Protein AF-A0A154MNU0-F1 (afdb_monomer)

Structure (mmCIF, N/CA/C/O backbone):
data_AF-A0A154MNU0-F1
#
_entry.id   AF-A0A154MNU0-F1
#
loop_
_atom_site.group_PDB
_atom_site.id
_atom_site.type_symbol
_atom_site.label_atom_id
_atom_site.label_alt_id
_atom_site.label_comp_id
_atom_site.label_asym_id
_atom_site.label_entity_id
_atom_site.label_seq_id
_atom_site.pdbx_PDB_ins_code
_atom_site.Cartn_x
_atom_site.Cartn_y
_atom_site.Cartn_z
_atom_site.occupancy
_atom_site.B_iso_or_equiv
_atom_site.auth_seq_id
_atom_site.auth_comp_id
_atom_site.auth_asym_id
_atom_site.auth_atom_id
_atom_site.pdbx_PDB_model_num
ATOM 1 N N . MET A 1 1 ? -49.265 25.846 59.916 1.00 38.81 1 MET A N 1
ATOM 2 C CA . MET A 1 1 ? -48.622 24.556 59.576 1.00 38.81 1 MET A CA 1
ATOM 3 C C . MET A 1 1 ? -48.710 24.356 58.068 1.00 38.81 1 MET A C 1
ATOM 5 O O . MET A 1 1 ? -49.810 24.190 57.569 1.00 38.81 1 MET A O 1
ATOM 9 N N . ILE A 1 2 ? -47.598 24.442 57.330 1.00 44.44 2 ILE A N 1
ATOM 10 C CA . ILE A 1 2 ? -47.585 24.220 55.872 1.00 44.44 2 ILE A CA 1
ATOM 11 C C . ILE A 1 2 ? -46.890 22.882 55.615 1.00 44.44 2 ILE A C 1
ATOM 13 O O . ILE A 1 2 ? -45.671 22.768 55.748 1.00 44.44 2 ILE A O 1
ATOM 17 N N . ALA A 1 3 ? -47.674 21.856 55.285 1.00 49.75 3 ALA A N 1
ATOM 18 C CA . ALA A 1 3 ? -47.169 20.550 54.887 1.00 49.75 3 ALA A CA 1
ATOM 19 C C . ALA A 1 3 ? -46.528 20.654 53.491 1.00 49.75 3 ALA A C 1
ATOM 21 O O . ALA A 1 3 ? -47.215 20.837 52.487 1.00 49.75 3 ALA A O 1
ATOM 22 N N . ARG A 1 4 ? -45.194 20.553 53.408 1.00 53.09 4 ARG A N 1
ATOM 23 C CA . ARG A 1 4 ? -44.484 20.413 52.127 1.00 53.09 4 ARG A CA 1
ATOM 24 C C . ARG A 1 4 ? -44.802 19.037 51.544 1.00 53.09 4 ARG A C 1
ATOM 26 O O . ARG A 1 4 ? -44.322 18.028 52.055 1.00 53.09 4 ARG A O 1
ATOM 33 N N . ALA A 1 5 ? -45.577 19.005 50.462 1.00 59.28 5 ALA A N 1
ATOM 34 C CA . ALA A 1 5 ? -45.780 17.805 49.658 1.00 59.28 5 ALA A CA 1
ATOM 35 C C . ALA A 1 5 ? -44.414 17.162 49.323 1.00 59.28 5 ALA A C 1
ATOM 37 O O . ALA A 1 5 ? -43.519 17.862 48.833 1.00 59.28 5 ALA A O 1
ATOM 38 N N . PRO A 1 6 ? -44.199 15.859 49.587 1.00 55.41 6 PRO A N 1
ATOM 39 C CA . PRO A 1 6 ? -42.945 15.206 49.245 1.00 55.41 6 PRO A CA 1
ATOM 40 C C . PRO A 1 6 ? -42.776 15.249 47.724 1.00 55.41 6 PRO A C 1
ATOM 42 O O . PRO A 1 6 ? -43.545 14.652 46.975 1.0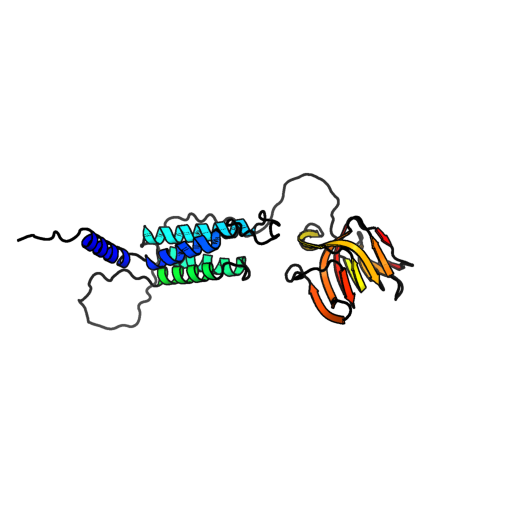0 55.41 6 PRO A O 1
ATOM 45 N N . GLY A 1 7 ? -41.782 16.014 47.264 1.00 59.72 7 GLY A N 1
ATOM 46 C CA . GLY A 1 7 ? -41.591 16.313 45.849 1.00 59.72 7 GLY A CA 1
ATOM 47 C C . GLY A 1 7 ? -41.561 15.046 44.995 1.00 59.72 7 GLY A C 1
ATOM 48 O O . GLY A 1 7 ? -40.696 14.187 45.181 1.00 59.72 7 GLY A O 1
ATOM 49 N N . ARG A 1 8 ? -42.481 14.963 44.025 1.00 65.00 8 ARG A N 1
ATOM 50 C CA . ARG A 1 8 ? -42.631 13.883 43.024 1.00 65.00 8 ARG A CA 1
ATOM 51 C C . ARG A 1 8 ? -41.299 13.478 42.372 1.00 65.00 8 ARG A C 1
ATOM 53 O O . ARG A 1 8 ? -41.089 12.316 42.041 1.00 65.00 8 ARG A O 1
ATOM 60 N N . ILE A 1 9 ? -40.357 14.417 42.297 1.00 67.38 9 ILE A N 1
ATOM 61 C CA . ILE A 1 9 ? -38.981 14.231 41.825 1.00 67.38 9 ILE A CA 1
ATOM 62 C C . ILE A 1 9 ? -38.227 13.187 42.673 1.00 67.38 9 ILE A C 1
ATOM 64 O O . ILE A 1 9 ? -37.629 12.265 42.127 1.00 67.38 9 ILE A O 1
ATOM 68 N N . ARG A 1 10 ? -38.299 13.250 44.011 1.00 67.12 10 ARG A N 1
ATOM 69 C CA . ARG A 1 10 ? -37.604 12.298 44.906 1.00 67.12 10 ARG A CA 1
ATOM 70 C C . ARG A 1 10 ? -38.213 10.891 44.873 1.00 67.12 10 ARG A C 1
ATOM 72 O O . ARG A 1 10 ? -37.524 9.927 45.210 1.00 67.12 10 ARG A O 1
ATOM 79 N N . ALA A 1 11 ? -39.489 10.767 44.508 1.00 69.75 11 ALA A N 1
ATOM 80 C CA . ALA A 1 11 ? -40.152 9.480 44.292 1.00 69.75 11 ALA A CA 1
ATOM 81 C C . ALA A 1 11 ? -39.749 8.874 42.936 1.00 69.75 11 ALA A C 1
ATOM 83 O O . ALA A 1 11 ? -39.325 7.719 42.887 1.00 69.75 11 ALA A O 1
ATOM 84 N N . GLY A 1 12 ? -39.745 9.681 41.868 1.00 70.00 12 GLY A N 1
ATOM 85 C CA . GLY A 1 12 ? -39.263 9.274 40.543 1.00 70.00 12 GLY A CA 1
ATOM 86 C C . GLY A 1 12 ? -37.793 8.838 40.541 1.00 70.00 12 GLY A C 1
ATOM 87 O O . GLY A 1 12 ? -37.458 7.803 39.973 1.00 70.00 12 GLY A O 1
ATOM 88 N N . TRP A 1 13 ? -36.917 9.546 41.263 1.00 70.00 13 TRP A N 1
ATOM 89 C CA . TRP A 1 13 ? -35.499 9.176 41.403 1.00 70.00 13 TRP A CA 1
ATOM 90 C C . TRP A 1 13 ? -35.278 7.833 42.113 1.00 70.00 13 TRP A C 1
ATOM 92 O O . TRP A 1 13 ? -34.345 7.099 41.779 1.00 70.00 13 TRP A O 1
ATOM 102 N N . ARG A 1 14 ? -36.131 7.486 43.086 1.00 70.06 14 ARG A N 1
ATOM 103 C CA . ARG A 1 14 ? -36.074 6.188 43.776 1.00 70.06 14 ARG A CA 1
ATOM 104 C C . ARG A 1 14 ? -36.586 5.056 42.888 1.00 70.06 14 ARG A C 1
ATOM 106 O O . ARG A 1 14 ? -35.917 4.028 42.806 1.00 70.06 14 ARG A O 1
ATOM 113 N N . ALA A 1 15 ? -37.682 5.277 42.161 1.00 69.81 15 ALA A N 1
ATOM 114 C CA . ALA A 1 15 ? -38.186 4.337 41.159 1.00 69.81 15 ALA A CA 1
ATOM 115 C C . ALA A 1 15 ? -37.156 4.090 40.040 1.00 69.81 15 ALA A C 1
ATOM 117 O O . ALA A 1 15 ? -36.900 2.945 39.676 1.00 69.81 15 ALA A O 1
ATOM 118 N N . PHE A 1 16 ? -36.477 5.142 39.571 1.00 70.50 16 PHE A N 1
ATOM 119 C CA . PHE A 1 16 ? -35.410 5.046 38.572 1.00 70.50 16 PHE A CA 1
ATOM 120 C C . PHE A 1 16 ? -34.173 4.292 39.087 1.00 70.50 16 PHE A C 1
ATOM 122 O O . PHE A 1 16 ? -33.612 3.459 38.373 1.00 70.50 16 PHE A O 1
ATOM 129 N N . ARG A 1 17 ? -33.752 4.526 40.340 1.00 70.00 17 ARG A N 1
ATOM 130 C CA . ARG A 1 17 ? -32.661 3.753 40.968 1.00 70.00 17 ARG A CA 1
ATOM 131 C C . ARG A 1 17 ? -33.020 2.280 41.155 1.00 70.00 17 ARG A C 1
ATOM 133 O O . ARG A 1 17 ? -32.149 1.440 40.948 1.00 70.00 17 ARG A O 1
ATOM 140 N N . GLY A 1 18 ? -34.264 1.972 41.524 1.00 67.56 18 GLY A N 1
ATOM 141 C CA . GLY A 1 18 ? -34.766 0.597 41.572 1.00 67.56 18 GLY A CA 1
ATOM 142 C C . GLY A 1 18 ? -34.724 -0.049 40.188 1.00 67.56 18 GLY A C 1
ATOM 143 O O . GLY A 1 18 ? -34.079 -1.075 39.997 1.00 67.56 18 GLY A O 1
ATOM 144 N N . TRP A 1 19 ? -35.292 0.622 39.187 1.00 69.31 19 TRP A N 1
ATOM 145 C CA . TRP A 1 19 ? -35.313 0.174 37.793 1.00 69.31 19 TRP A CA 1
ATOM 146 C C . TRP A 1 19 ? -33.912 -0.101 37.217 1.00 69.31 19 TRP A C 1
ATOM 148 O O . TRP A 1 19 ? -33.689 -1.149 36.613 1.00 69.31 19 TRP A O 1
ATOM 158 N N . ARG A 1 20 ? -32.937 0.781 37.482 1.00 71.19 20 ARG A N 1
ATOM 159 C CA . ARG A 1 20 ? -31.530 0.604 37.076 1.00 71.19 20 ARG A CA 1
ATOM 160 C C . ARG A 1 20 ? -30.838 -0.603 37.713 1.00 71.19 20 ARG A C 1
ATOM 162 O O . ARG A 1 20 ? -29.869 -1.090 37.143 1.00 71.19 20 ARG A O 1
ATOM 169 N N . ARG A 1 21 ? -31.271 -1.045 38.898 1.00 62.66 21 ARG A N 1
ATOM 170 C CA . ARG A 1 21 ? -30.682 -2.197 39.606 1.00 62.66 21 ARG A CA 1
ATOM 171 C C . ARG A 1 21 ? -31.230 -3.535 39.112 1.00 62.66 21 ARG A C 1
ATOM 173 O O . ARG A 1 21 ? -30.532 -4.532 39.220 1.00 62.66 21 ARG A O 1
ATOM 180 N N . HIS A 1 22 ? -32.429 -3.551 38.532 1.00 63.03 22 HIS A N 1
ATOM 181 C CA . HIS A 1 22 ? -33.059 -4.759 37.989 1.00 63.03 22 HIS A CA 1
ATOM 182 C C . HIS A 1 22 ? -32.714 -5.040 36.516 1.00 63.03 22 HIS A C 1
ATOM 184 O O . HIS A 1 22 ? -33.201 -6.024 35.962 1.00 63.03 22 HIS A O 1
ATOM 190 N N . ARG A 1 23 ? -31.897 -4.199 35.862 1.00 70.38 23 ARG A N 1
ATOM 191 C CA . ARG A 1 23 ? -31.507 -4.360 34.450 1.00 70.38 23 ARG A CA 1
ATOM 192 C C . ARG A 1 23 ? -29.999 -4.160 34.272 1.00 70.38 23 ARG A C 1
ATOM 194 O O . ARG A 1 23 ? -29.424 -3.367 35.021 1.00 70.38 23 ARG A O 1
ATOM 201 N N . PRO A 1 24 ? -29.364 -4.779 33.256 1.00 73.56 24 PRO A N 1
ATOM 202 C CA . PRO A 1 24 ? -27.973 -4.518 32.870 1.00 73.56 24 PRO A CA 1
ATOM 203 C C . PRO A 1 24 ? -27.834 -3.132 32.207 1.00 73.56 24 PRO A C 1
ATOM 205 O O . PRO A 1 24 ? -27.363 -2.980 31.083 1.00 73.56 24 PRO A O 1
ATOM 208 N N . PHE A 1 25 ? -28.272 -2.085 32.911 1.00 77.88 25 PHE A N 1
ATOM 209 C CA . PHE A 1 25 ? -28.285 -0.707 32.432 1.00 77.88 25 PHE A CA 1
ATOM 210 C C . PHE A 1 25 ? -26.868 -0.201 32.162 1.00 77.88 25 PHE A C 1
ATOM 212 O O . PHE A 1 25 ? -26.648 0.477 31.163 1.00 77.88 25 PHE A O 1
ATOM 219 N N . GLY A 1 26 ? -25.914 -0.578 33.024 1.00 76.44 26 GLY A N 1
ATOM 220 C CA . GLY A 1 26 ? -24.499 -0.254 32.849 1.00 76.44 26 GLY A CA 1
ATOM 221 C C . GLY A 1 26 ? -23.955 -0.777 31.522 1.00 76.44 26 GLY A C 1
ATOM 222 O O . GLY A 1 26 ? -23.321 -0.025 30.797 1.00 76.44 26 GLY A O 1
ATOM 223 N N . ALA A 1 27 ? -24.292 -2.012 31.148 1.00 80.81 27 ALA A N 1
ATOM 224 C CA . ALA A 1 27 ? -23.854 -2.598 29.886 1.00 80.81 27 ALA A CA 1
ATOM 225 C C . ALA A 1 27 ? -24.368 -1.817 28.663 1.00 80.81 27 ALA A C 1
ATOM 227 O O . ALA A 1 27 ? -23.579 -1.422 27.808 1.00 80.81 27 ALA A O 1
ATOM 228 N N . GLY A 1 28 ? -25.671 -1.509 28.616 1.00 80.94 28 GLY A N 1
ATOM 229 C CA . GLY A 1 28 ? -26.249 -0.701 27.532 1.00 80.94 28 GLY A CA 1
ATOM 230 C C . GLY A 1 28 ? -25.690 0.728 27.475 1.00 80.94 28 GLY A C 1
ATOM 231 O O . GLY A 1 28 ? -25.475 1.264 26.391 1.00 80.94 28 GLY A O 1
ATOM 232 N N . MET A 1 29 ? -25.374 1.322 28.632 1.00 87.00 29 MET A N 1
ATOM 233 C CA . MET A 1 29 ? -24.780 2.661 28.725 1.00 87.00 29 MET A CA 1
ATOM 234 C C . MET A 1 29 ? -23.363 2.733 28.141 1.00 87.00 29 MET A C 1
ATOM 236 O O . MET A 1 29 ? -22.998 3.784 27.633 1.00 87.00 29 MET A O 1
ATOM 240 N N . PHE A 1 30 ? -22.576 1.653 28.199 1.00 85.44 30 PHE A N 1
ATOM 241 C CA . PHE A 1 30 ? -21.252 1.585 27.561 1.00 85.44 30 PHE A CA 1
ATOM 242 C C . PHE A 1 30 ? -21.336 1.175 26.081 1.00 85.44 30 PHE A C 1
ATOM 244 O O . PHE A 1 30 ? -20.570 1.681 25.262 1.00 85.44 30 PHE A O 1
ATOM 251 N N . LEU A 1 31 ? -22.304 0.328 25.709 1.00 85.00 31 LEU A N 1
ATOM 252 C CA . LEU A 1 31 ? -22.488 -0.124 24.323 1.00 85.00 31 LEU A CA 1
ATOM 253 C C . LEU A 1 31 ? -23.065 0.946 23.391 1.00 85.00 31 LEU A C 1
ATOM 255 O O . LEU A 1 31 ? -22.704 0.983 22.217 1.00 85.00 31 LEU A O 1
ATOM 259 N N . LEU A 1 32 ? -23.927 1.837 23.888 1.00 86.25 32 LEU A N 1
ATOM 260 C CA . LEU A 1 32 ? -24.426 2.964 23.096 1.00 86.25 32 LEU A CA 1
ATOM 261 C C . LEU A 1 32 ? -23.306 3.883 22.572 1.00 86.25 32 LEU A C 1
ATOM 263 O O . LEU A 1 32 ? -23.214 4.068 21.359 1.00 86.25 32 LEU A O 1
ATOM 267 N N . PRO A 1 33 ? -22.439 4.460 23.425 1.00 85.25 33 PRO A N 1
ATOM 268 C CA . PRO A 1 33 ? -21.334 5.278 22.954 1.00 85.25 33 PRO A CA 1
ATOM 269 C C . PRO A 1 33 ? -20.324 4.453 22.151 1.00 85.25 33 PRO A C 1
ATOM 271 O O . PRO A 1 33 ? -19.765 4.993 21.206 1.00 85.25 33 PRO A O 1
ATOM 274 N N . ALA A 1 34 ? -20.145 3.153 22.434 1.00 84.25 34 ALA A N 1
ATOM 275 C CA . ALA A 1 34 ? -19.340 2.270 21.581 1.00 84.25 34 ALA A CA 1
ATOM 276 C C . ALA A 1 34 ? -19.862 2.243 20.135 1.00 84.25 34 ALA A C 1
ATOM 278 O O . ALA A 1 34 ? -19.106 2.480 19.197 1.00 84.25 34 ALA A O 1
ATOM 279 N N . SER A 1 35 ? -21.167 2.004 19.967 1.00 82.12 35 SER A N 1
ATOM 280 C CA . SER A 1 35 ? -21.851 1.966 18.670 1.00 82.12 35 SER A CA 1
ATOM 281 C C . SER A 1 35 ? -21.701 3.278 17.900 1.00 82.12 35 SER A C 1
ATOM 283 O O . SER A 1 35 ? -21.347 3.273 16.722 1.00 82.12 35 SER A O 1
ATOM 285 N N . VAL A 1 36 ? -21.915 4.401 18.586 1.00 84.31 36 VAL A N 1
ATOM 286 C CA . VAL A 1 36 ? -21.795 5.747 18.015 1.00 84.31 36 VAL A CA 1
ATOM 287 C C . VAL A 1 36 ? -20.351 6.013 17.594 1.00 84.31 36 VAL A C 1
ATOM 289 O O . VAL A 1 36 ? -20.110 6.388 16.455 1.00 84.31 36 VAL A O 1
ATOM 292 N N . VAL A 1 37 ? -19.377 5.767 18.471 1.00 81.75 37 VAL A N 1
ATOM 293 C CA . VAL A 1 37 ? -17.953 6.019 18.197 1.00 81.75 37 VAL A CA 1
ATOM 294 C C . VAL A 1 37 ? -17.416 5.137 17.068 1.00 81.75 37 VAL A C 1
ATOM 296 O O . VAL A 1 37 ? -16.581 5.605 16.304 1.00 81.75 37 VAL A O 1
ATOM 299 N N . ILE A 1 38 ? -17.887 3.894 16.937 1.00 76.00 38 ILE A N 1
ATOM 300 C CA . ILE A 1 38 ? -17.466 2.987 15.856 1.00 76.00 38 ILE A CA 1
ATOM 301 C C . ILE A 1 38 ? -18.180 3.320 14.536 1.00 76.00 38 ILE A C 1
ATOM 303 O O . ILE A 1 38 ? -17.562 3.288 13.475 1.00 76.00 38 ILE A O 1
ATOM 307 N N . GLY A 1 39 ? -19.476 3.636 14.581 1.00 70.81 39 GLY A N 1
ATOM 308 C CA . GLY A 1 39 ? -20.306 3.784 13.383 1.00 70.81 39 GLY A CA 1
ATOM 309 C C . GLY A 1 39 ? -20.303 5.178 12.752 1.00 70.81 39 GLY A C 1
ATOM 310 O O . GLY A 1 39 ? -20.485 5.287 11.540 1.00 70.81 39 GLY A O 1
ATOM 311 N N . LEU A 1 40 ? -20.117 6.249 13.534 1.00 68.88 40 LEU A N 1
ATOM 312 C CA . LEU A 1 40 ? -20.220 7.622 13.018 1.00 68.88 40 LEU A CA 1
ATOM 313 C C . LEU A 1 40 ? -19.022 8.116 12.215 1.00 68.88 40 LEU A C 1
ATOM 315 O O . LEU A 1 40 ? -19.264 8.795 11.228 1.00 68.88 40 LEU A O 1
ATOM 319 N N . PRO A 1 41 ? -17.759 7.879 12.593 1.00 64.31 41 PRO A N 1
ATOM 320 C CA . PRO A 1 41 ? -16.641 8.579 11.958 1.00 64.31 41 PRO A CA 1
ATOM 321 C C . PRO A 1 41 ? -16.431 8.334 10.452 1.00 64.31 41 PRO A C 1
ATOM 323 O O . PRO A 1 41 ? -15.947 9.251 9.794 1.00 64.31 41 PRO A O 1
ATOM 326 N N . PRO A 1 42 ? -16.860 7.203 9.852 1.00 62.25 42 PRO A N 1
ATOM 327 C CA . PRO A 1 42 ? -16.929 7.083 8.394 1.00 62.25 42 PRO A CA 1
ATOM 328 C C . PRO A 1 42 ? -17.896 8.087 7.730 1.00 62.25 42 PRO A C 1
ATOM 330 O O . PRO A 1 42 ? -17.806 8.317 6.531 1.00 62.25 42 PRO A O 1
ATOM 333 N N . TYR A 1 43 ? -18.817 8.687 8.489 1.00 57.03 43 TYR A N 1
ATOM 334 C CA . TYR A 1 43 ? -19.851 9.624 8.024 1.00 57.03 43 TYR A CA 1
ATOM 335 C C . TYR A 1 43 ? -19.734 11.019 8.658 1.00 57.03 43 TYR A C 1
ATOM 337 O O . TYR A 1 43 ? -20.200 12.004 8.085 1.00 57.03 43 TYR A O 1
ATOM 345 N N . ALA A 1 44 ? -19.096 11.131 9.825 1.00 55.56 44 ALA A N 1
ATOM 346 C CA . ALA A 1 44 ? -18.740 12.387 10.461 1.00 55.56 44 ALA A CA 1
ATOM 347 C C . ALA A 1 44 ? -17.474 12.913 9.789 1.00 55.56 44 ALA A C 1
ATOM 349 O O . ALA A 1 44 ? -16.352 12.640 10.207 1.00 55.56 44 ALA A O 1
ATOM 350 N N . SER A 1 45 ? -17.671 13.652 8.705 1.00 44.56 45 SER A N 1
ATOM 351 C CA . SER A 1 45 ? -16.619 14.334 7.966 1.00 44.56 45 SER A CA 1
ATOM 352 C C . SER A 1 45 ? -15.848 15.312 8.864 1.00 44.56 45 SER A C 1
ATOM 354 O O . SER A 1 45 ? -16.183 16.495 8.943 1.00 44.56 45 SER A O 1
ATOM 356 N N . PHE A 1 46 ? -14.785 14.834 9.515 1.00 41.16 46 PHE A N 1
ATOM 357 C CA . PHE A 1 46 ? -13.712 15.687 10.008 1.00 41.16 46 PHE A CA 1
ATOM 358 C C . PHE A 1 46 ? -12.930 16.182 8.793 1.00 41.16 46 PHE A C 1
ATOM 360 O O . PHE A 1 46 ? -12.083 15.489 8.234 1.00 41.16 46 PHE A O 1
ATOM 367 N N . ARG A 1 47 ? -13.256 17.400 8.356 1.00 40.12 47 ARG A N 1
ATOM 368 C CA . ARG A 1 47 ? -12.460 18.148 7.382 1.00 40.12 47 ARG A CA 1
ATOM 369 C C . ARG A 1 47 ? -11.119 18.520 8.024 1.00 40.12 47 ARG A C 1
ATOM 371 O O . ARG A 1 47 ? -11.003 19.587 8.617 1.00 40.12 47 ARG A O 1
ATOM 378 N N . LEU A 1 48 ? -10.113 17.657 7.898 1.00 40.91 48 LEU A N 1
ATOM 379 C CA . LEU A 1 48 ? -8.709 18.055 8.014 1.00 40.91 48 LEU A CA 1
ATOM 380 C C . LEU A 1 48 ? -8.092 18.104 6.613 1.00 40.91 48 LEU A C 1
ATOM 382 O O . LEU A 1 48 ? -7.606 17.107 6.087 1.00 40.91 48 LEU A O 1
ATOM 386 N N . GLY A 1 49 ? -8.131 19.299 6.028 1.00 52.78 49 GLY A N 1
ATOM 387 C CA . GLY A 1 49 ? -7.148 19.768 5.051 1.00 52.78 49 GLY A CA 1
ATOM 388 C C . GLY A 1 49 ? -7.260 19.244 3.624 1.00 52.78 49 GLY A C 1
ATOM 389 O O . GLY A 1 49 ? -7.392 20.070 2.732 1.00 52.78 49 GLY A O 1
ATOM 390 N N . ASP A 1 50 ? -7.184 17.929 3.393 1.00 41.50 50 ASP A N 1
ATOM 391 C CA . ASP A 1 50 ? -7.106 17.372 2.025 1.00 41.50 50 ASP A CA 1
ATOM 392 C C . ASP A 1 50 ? -7.361 15.847 1.943 1.00 41.50 50 ASP A C 1
ATOM 394 O O . ASP A 1 50 ? -6.788 15.126 1.129 1.00 41.50 50 ASP A O 1
ATOM 398 N N . LEU A 1 51 ? -8.209 15.313 2.831 1.00 41.19 51 LEU A N 1
ATOM 399 C CA . LEU A 1 51 ? -8.477 13.873 2.947 1.00 41.19 51 LEU A CA 1
ATOM 400 C C . LEU A 1 51 ? -9.918 13.525 2.539 1.00 41.19 51 LEU A C 1
ATOM 402 O O . LEU A 1 51 ? -10.707 13.009 3.327 1.00 41.19 51 LEU A O 1
ATOM 406 N N . VAL A 1 52 ? -10.280 13.821 1.290 1.00 47.72 52 VAL A N 1
ATOM 407 C CA . VAL A 1 52 ? -11.497 13.288 0.649 1.00 47.72 52 VAL A CA 1
ATOM 408 C C . VAL A 1 52 ? -11.071 12.376 -0.497 1.00 47.72 52 VAL A C 1
ATOM 410 O O . VAL A 1 52 ? -11.324 12.649 -1.664 1.00 47.72 52 VAL A O 1
ATOM 413 N N . LEU A 1 53 ? -10.387 11.279 -0.175 1.00 40.78 53 LEU A N 1
ATOM 414 C CA . LEU A 1 53 ? -10.090 10.232 -1.149 1.00 40.78 53 LEU A CA 1
ATOM 415 C C . LEU A 1 53 ? -10.653 8.901 -0.652 1.00 40.78 53 LEU A C 1
ATOM 417 O O . LEU A 1 53 ? -10.062 8.181 0.142 1.00 40.78 53 LEU A O 1
ATOM 421 N N . SER A 1 54 ? -11.826 8.599 -1.211 1.00 41.19 54 SER A N 1
ATOM 422 C CA . SER A 1 54 ? -12.435 7.272 -1.315 1.00 41.19 54 SER A CA 1
ATOM 423 C C . SER A 1 54 ? -13.255 6.751 -0.124 1.00 41.19 54 SER A C 1
ATOM 425 O O . SER A 1 54 ? -13.077 5.640 0.372 1.00 41.19 54 SER A O 1
ATOM 427 N N . LEU A 1 55 ? -14.300 7.506 0.228 1.00 41.59 55 LEU A N 1
ATOM 428 C CA . LEU A 1 55 ? -15.454 7.064 1.035 1.00 41.59 55 LEU A CA 1
ATOM 429 C C . LEU A 1 55 ? -16.450 6.172 0.251 1.00 41.59 55 LEU A C 1
ATOM 431 O O . LEU A 1 55 ? -17.648 6.165 0.520 1.00 41.59 55 LEU A O 1
ATOM 435 N N . ARG A 1 56 ? -15.973 5.409 -0.742 1.00 43.16 56 ARG A N 1
ATOM 436 C CA . ARG A 1 56 ? -16.742 4.341 -1.420 1.00 43.16 56 ARG A CA 1
ATOM 437 C C . ARG A 1 56 ? -16.105 2.962 -1.220 1.00 43.16 56 ARG A C 1
ATOM 439 O O . ARG A 1 56 ? -16.323 2.051 -2.010 1.00 43.16 56 ARG A O 1
ATOM 446 N N . THR A 1 57 ? -15.274 2.819 -0.193 1.00 50.72 57 THR A N 1
ATOM 447 C CA . THR A 1 57 ? -14.553 1.584 0.115 1.00 50.72 57 THR A CA 1
ATOM 448 C C . THR A 1 57 ? -15.320 0.746 1.138 1.00 50.72 57 THR A C 1
ATOM 450 O O . THR A 1 57 ? -16.012 1.268 2.016 1.00 50.72 57 THR A O 1
ATOM 453 N N . LEU A 1 58 ? -15.188 -0.577 1.020 1.00 52.56 58 LEU A N 1
ATOM 454 C CA . LEU A 1 58 ? -15.847 -1.594 1.849 1.00 52.56 58 LEU A CA 1
ATOM 455 C C . LEU A 1 58 ? -15.704 -1.378 3.375 1.00 52.56 58 LEU A C 1
ATOM 457 O O . LEU A 1 58 ? -16.540 -1.867 4.132 1.00 52.56 58 LEU A O 1
ATOM 461 N N . GLY A 1 59 ? -14.705 -0.612 3.833 1.00 58.16 59 GLY A N 1
ATOM 462 C CA . GLY A 1 59 ? -14.474 -0.307 5.251 1.00 58.16 59 GLY A CA 1
ATOM 463 C C . GLY A 1 59 ? -15.525 0.603 5.905 1.00 58.16 59 GLY A C 1
ATOM 464 O O . GLY A 1 59 ? -15.800 0.470 7.096 1.00 58.16 59 GLY A O 1
ATOM 465 N N . GLY A 1 60 ? -16.165 1.502 5.146 1.00 63.41 60 GLY A N 1
ATOM 466 C CA . GLY A 1 60 ? -17.215 2.377 5.693 1.00 63.41 60 GLY A CA 1
ATOM 467 C C . GLY A 1 60 ? -18.525 1.634 5.976 1.00 63.41 60 GLY A C 1
ATOM 468 O O . GLY A 1 60 ? -19.247 1.958 6.920 1.00 63.41 60 GLY A O 1
ATOM 469 N N . VAL A 1 61 ? -18.821 0.604 5.177 1.00 64.62 61 VA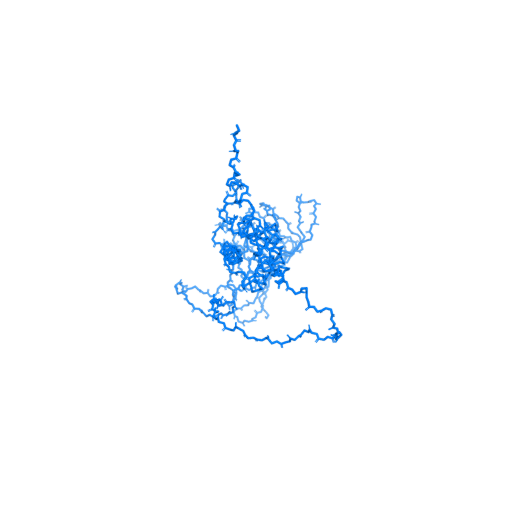L A N 1
ATOM 470 C CA . VAL A 1 61 ? -20.026 -0.225 5.327 1.00 64.62 61 VAL A CA 1
ATOM 471 C C . VAL A 1 61 ? -19.870 -1.204 6.492 1.00 64.62 61 VAL A C 1
ATOM 473 O O . VAL A 1 61 ? -20.808 -1.378 7.270 1.00 64.62 61 VAL A O 1
ATOM 476 N N . SER A 1 62 ? -18.686 -1.799 6.670 1.00 67.94 62 SER A N 1
ATOM 477 C CA . SER A 1 62 ? -18.420 -2.715 7.786 1.00 67.94 62 SER A CA 1
ATOM 478 C C . SER A 1 62 ? -18.465 -2.007 9.143 1.00 67.94 62 SER A C 1
ATOM 480 O O . SER A 1 62 ? -19.079 -2.529 10.072 1.00 67.94 62 SER A O 1
ATOM 482 N N . ALA A 1 63 ? -17.918 -0.792 9.252 1.00 73.00 63 ALA A N 1
ATOM 483 C CA . ALA A 1 63 ? -17.996 0.013 10.474 1.00 73.00 63 ALA A CA 1
ATOM 484 C C . ALA A 1 63 ? -19.445 0.380 10.850 1.00 73.00 63 ALA A C 1
ATOM 486 O O . ALA A 1 63 ? -19.820 0.301 12.022 1.00 73.00 63 ALA A O 1
ATOM 487 N N . LEU A 1 64 ? -20.293 0.695 9.861 1.00 75.25 64 LEU A N 1
ATOM 488 C CA . LEU A 1 64 ? -21.727 0.907 10.088 1.00 75.25 64 LEU A CA 1
ATOM 489 C C . LEU A 1 64 ? -22.435 -0.357 10.558 1.00 75.25 64 LEU A C 1
ATOM 491 O O . LEU A 1 64 ? -23.252 -0.292 11.474 1.00 75.25 64 LEU A O 1
ATOM 495 N N . LEU A 1 65 ? -22.135 -1.494 9.932 1.00 77.81 65 LEU A N 1
ATOM 496 C CA . LEU A 1 65 ? -22.743 -2.770 10.286 1.00 77.81 65 LEU A CA 1
ATOM 497 C C . LEU A 1 65 ? -22.381 -3.148 11.729 1.00 77.81 65 LEU A C 1
ATOM 499 O O . LEU A 1 65 ? -23.268 -3.440 12.528 1.00 77.81 65 LEU A O 1
ATOM 503 N N . ILE A 1 66 ? -21.103 -3.035 12.099 1.00 80.12 66 ILE A N 1
ATOM 504 C CA . ILE A 1 66 ? -20.613 -3.250 13.469 1.00 80.12 66 ILE A CA 1
ATOM 505 C C . ILE A 1 66 ? -21.297 -2.281 14.449 1.00 80.12 66 ILE A C 1
ATOM 507 O O . ILE A 1 66 ? -21.820 -2.710 15.481 1.00 80.12 66 ILE A O 1
ATOM 511 N N . GLY A 1 67 ? -21.348 -0.986 14.118 1.00 81.75 67 GLY A N 1
ATOM 512 C CA . GLY A 1 67 ? -22.013 0.032 14.933 1.00 81.75 67 GLY A CA 1
ATOM 513 C C . GLY A 1 67 ? -23.501 -0.260 15.142 1.00 81.75 67 GLY A C 1
ATOM 514 O O . GLY A 1 67 ? -23.987 -0.207 16.273 1.00 81.75 67 GLY A O 1
ATOM 515 N N . ALA A 1 68 ? -24.223 -0.637 14.087 1.00 82.81 68 ALA A N 1
ATOM 516 C CA . ALA A 1 68 ? -25.641 -0.979 14.149 1.00 82.81 68 ALA A CA 1
ATOM 517 C C . ALA A 1 68 ? -25.898 -2.234 14.998 1.00 82.81 68 ALA A C 1
ATOM 519 O O . ALA A 1 68 ? -26.816 -2.237 15.819 1.00 82.81 68 ALA A O 1
ATOM 520 N N . LEU A 1 69 ? -25.067 -3.275 14.870 1.00 82.38 69 LEU A N 1
ATOM 521 C CA . LEU A 1 69 ? -25.174 -4.478 15.703 1.00 82.38 69 LEU A CA 1
ATOM 522 C C . LEU A 1 69 ? -24.974 -4.152 17.191 1.00 82.38 69 LEU A C 1
ATOM 524 O O . LEU A 1 69 ? -25.769 -4.590 18.026 1.00 82.38 69 LEU A O 1
ATOM 528 N N . LEU A 1 70 ? -23.973 -3.333 17.530 1.00 84.44 70 LEU A N 1
ATOM 529 C CA . LEU A 1 70 ? -23.756 -2.889 18.913 1.00 84.44 70 LEU A CA 1
ATOM 530 C C . LEU A 1 70 ? -24.918 -2.035 19.437 1.00 84.44 70 LEU A C 1
ATOM 532 O O . LEU A 1 70 ? -25.294 -2.176 20.604 1.00 84.44 70 LEU A O 1
ATOM 536 N N . LEU A 1 71 ? -25.530 -1.206 18.582 1.00 86.00 71 LEU A N 1
ATOM 537 C CA . LEU A 1 71 ? -26.719 -0.423 18.933 1.00 86.00 71 LEU A CA 1
ATOM 538 C C . LEU A 1 71 ? -27.888 -1.340 19.305 1.00 86.00 71 LEU A C 1
ATOM 540 O O . LEU A 1 71 ? -28.531 -1.149 20.338 1.00 86.00 71 LEU A O 1
ATOM 544 N N . ILE A 1 72 ? -28.133 -2.366 18.487 1.00 83.50 72 ILE A N 1
ATOM 545 C CA . ILE A 1 72 ? -29.189 -3.358 18.716 1.00 83.50 72 ILE A CA 1
ATOM 546 C C . ILE A 1 72 ? -28.924 -4.117 20.022 1.00 83.50 72 ILE A C 1
ATOM 548 O O . ILE A 1 72 ? -29.843 -4.283 20.828 1.00 83.50 72 ILE A O 1
ATOM 552 N N . CYS A 1 73 ? -27.677 -4.521 20.285 1.00 79.94 73 CYS A N 1
ATOM 553 C CA . CYS A 1 73 ? -27.294 -5.149 21.552 1.00 79.94 73 CYS A CA 1
ATOM 554 C C . CYS A 1 73 ? -27.552 -4.226 22.757 1.00 79.94 73 CYS A C 1
ATOM 556 O O . CYS A 1 73 ? -28.128 -4.674 23.752 1.00 79.94 73 CYS A O 1
ATOM 558 N N . ALA A 1 74 ? -27.190 -2.942 22.666 1.00 84.81 74 ALA A N 1
ATOM 559 C CA . ALA A 1 74 ? -27.407 -1.959 23.730 1.00 84.81 74 ALA A CA 1
ATOM 560 C C . ALA A 1 74 ? -28.899 -1.781 24.054 1.00 84.81 74 ALA A C 1
ATOM 562 O O . ALA A 1 74 ? -29.306 -1.848 25.217 1.00 84.81 74 ALA A O 1
ATOM 563 N N . VAL A 1 75 ? -29.718 -1.613 23.014 1.00 82.81 75 VAL A N 1
ATOM 564 C CA . VAL A 1 75 ? -31.172 -1.455 23.129 1.00 82.81 75 VAL A CA 1
ATOM 565 C C . VAL A 1 75 ? -31.810 -2.732 23.687 1.00 82.81 75 VAL A C 1
ATOM 567 O O . VAL A 1 75 ? -32.627 -2.666 24.608 1.00 82.81 75 VAL A O 1
ATOM 570 N N . SER A 1 76 ? -31.394 -3.907 23.209 1.00 78.56 76 SER A N 1
ATOM 571 C CA . SER A 1 76 ? -31.912 -5.201 23.672 1.00 78.56 76 SER A CA 1
ATOM 572 C C . SER A 1 76 ? -31.717 -5.404 25.181 1.00 78.56 76 SER A C 1
ATOM 574 O O . SER A 1 76 ? -32.653 -5.803 25.880 1.00 78.56 76 SER A O 1
ATOM 576 N N . LEU A 1 77 ? -30.554 -5.024 25.722 1.00 77.94 77 LEU A N 1
ATOM 577 C CA . LEU A 1 77 ? -30.250 -5.119 27.157 1.00 77.94 77 LEU A CA 1
ATOM 578 C C . LEU A 1 77 ? -31.162 -4.249 28.039 1.00 77.94 77 LEU A C 1
ATOM 580 O O . LEU A 1 77 ? -31.402 -4.586 29.203 1.00 77.94 77 LEU A O 1
ATOM 584 N N . TRP A 1 78 ? -31.703 -3.153 27.505 1.00 77.06 78 TRP A N 1
ATOM 585 C CA . TRP A 1 78 ? -32.621 -2.281 28.240 1.00 77.06 78 TRP A CA 1
ATOM 586 C C . TRP A 1 78 ? -34.064 -2.775 28.252 1.00 77.06 78 TRP A C 1
ATOM 588 O O . TRP A 1 78 ? -34.753 -2.590 29.262 1.00 77.06 78 TRP A O 1
ATOM 598 N N . PHE A 1 79 ? -34.524 -3.397 27.165 1.00 76.25 79 PHE A N 1
ATOM 599 C CA . PHE A 1 79 ? -35.912 -3.848 27.037 1.00 76.25 79 PHE A CA 1
ATOM 600 C C . PHE A 1 79 ? -36.112 -5.308 27.448 1.00 76.25 79 PHE A C 1
ATOM 602 O O . PHE A 1 79 ? -37.167 -5.637 27.991 1.00 76.25 79 PHE A O 1
ATOM 609 N N . ARG A 1 80 ? -35.118 -6.180 27.239 1.00 69.94 80 ARG A N 1
ATOM 610 C CA . ARG A 1 80 ? -35.240 -7.623 27.487 1.00 69.94 80 ARG A CA 1
ATOM 611 C C . ARG A 1 80 ? -34.006 -8.195 28.213 1.00 69.94 80 ARG A C 1
ATOM 613 O O . ARG A 1 80 ? -33.155 -8.824 27.585 1.00 69.94 80 ARG A O 1
ATOM 620 N N . PRO A 1 81 ? -33.925 -8.083 29.556 1.00 66.38 81 PRO A N 1
ATOM 621 C CA . PRO A 1 81 ? -32.783 -8.583 30.340 1.00 66.38 81 PRO A CA 1
ATOM 622 C C . PRO A 1 81 ? -32.620 -10.116 30.306 1.00 66.38 81 PRO A C 1
ATOM 624 O O . PRO A 1 81 ? -31.584 -10.637 30.720 1.00 66.38 81 PRO A O 1
ATOM 627 N N . GLN A 1 82 ? -33.622 -10.841 29.796 1.00 69.38 82 GLN A N 1
ATOM 628 C CA . GLN A 1 82 ? -33.580 -12.289 29.577 1.00 69.38 82 GLN A CA 1
ATOM 629 C C . GLN A 1 82 ? -32.498 -12.705 28.561 1.00 69.38 82 GLN A C 1
ATOM 631 O O . GLN A 1 82 ? -31.915 -13.772 28.710 1.00 69.38 82 GLN A O 1
ATOM 636 N N . TYR A 1 83 ? -32.150 -11.846 27.593 1.00 68.12 83 TYR A N 1
ATOM 637 C CA . TYR A 1 83 ? -31.161 -12.155 26.545 1.00 68.12 83 TYR A CA 1
ATOM 638 C C . TYR A 1 83 ? -29.749 -11.635 26.855 1.00 68.12 83 TYR A C 1
ATOM 640 O O . TYR A 1 83 ? -28.923 -11.511 25.950 1.00 68.12 83 TYR A O 1
ATOM 648 N N . ARG A 1 84 ? -29.442 -11.322 28.124 1.00 75.06 84 ARG A N 1
ATOM 649 C CA . ARG A 1 84 ? -28.179 -10.662 28.506 1.00 75.06 84 ARG A CA 1
ATOM 650 C C . ARG A 1 84 ? -26.919 -11.426 28.095 1.00 75.06 84 ARG A C 1
ATOM 652 O O . ARG A 1 84 ? -25.957 -10.798 27.676 1.00 75.06 84 ARG A O 1
ATOM 659 N N . VAL A 1 85 ? -26.937 -12.760 28.174 1.00 74.31 85 VAL A N 1
ATOM 660 C CA . VAL A 1 85 ? -25.770 -13.595 27.844 1.00 74.31 85 VAL A CA 1
ATOM 661 C C . VAL A 1 85 ? -25.521 -13.582 26.340 1.00 74.31 85 VAL A C 1
ATOM 663 O O . VAL A 1 85 ? -24.414 -13.284 25.908 1.00 74.31 85 VAL A O 1
ATOM 666 N N . ALA A 1 86 ? -26.563 -13.807 25.537 1.00 70.06 86 ALA A N 1
ATOM 667 C CA . ALA A 1 86 ? -26.462 -13.763 24.080 1.00 70.06 86 ALA A CA 1
ATOM 668 C C . ALA A 1 86 ? -26.041 -12.371 23.581 1.00 70.06 86 ALA A C 1
ATOM 670 O O . ALA A 1 86 ? -25.128 -12.255 22.764 1.00 70.06 86 ALA A O 1
ATOM 671 N N . ALA A 1 87 ? -26.652 -11.308 24.114 1.00 73.69 87 ALA A N 1
ATOM 672 C CA . ALA A 1 87 ? -26.300 -9.934 23.768 1.00 73.69 87 ALA A CA 1
ATOM 673 C C . ALA A 1 87 ? -24.877 -9.563 24.223 1.00 73.69 87 ALA A C 1
ATOM 675 O O . ALA A 1 87 ? -24.158 -8.903 23.478 1.00 73.69 87 ALA A O 1
ATOM 676 N N . GLY A 1 88 ? -24.456 -10.017 25.409 1.00 79.06 88 GLY A N 1
ATOM 677 C CA . GLY A 1 88 ? -23.119 -9.786 25.956 1.00 79.06 88 GLY A CA 1
ATOM 678 C C . GLY A 1 88 ? -22.022 -10.474 25.150 1.00 79.06 88 GLY A C 1
ATOM 679 O O . GLY A 1 88 ? -21.075 -9.809 24.742 1.00 79.06 88 GLY A O 1
ATOM 680 N N . VAL A 1 89 ? -22.178 -11.769 24.847 1.00 78.69 89 VAL A N 1
ATOM 681 C CA . VAL A 1 89 ? -21.228 -12.515 24.000 1.00 78.69 89 VAL A CA 1
ATOM 682 C C . VAL A 1 89 ? -21.162 -11.905 22.601 1.00 78.69 89 VAL A C 1
ATOM 684 O O . VAL A 1 89 ? -20.068 -11.672 22.098 1.00 78.69 89 VAL A O 1
ATOM 687 N N . THR A 1 90 ? -22.308 -11.577 21.995 1.00 76.94 90 THR A N 1
ATOM 688 C CA . THR A 1 90 ? -22.342 -10.952 20.661 1.00 76.94 90 THR A CA 1
ATOM 689 C C . THR A 1 90 ? -21.611 -9.614 20.660 1.00 76.94 90 THR A C 1
ATOM 691 O O . THR A 1 90 ? -20.771 -9.384 19.799 1.00 76.94 90 THR A O 1
ATOM 694 N N . ALA A 1 91 ? -21.864 -8.751 21.647 1.00 83.75 91 ALA A N 1
ATOM 695 C CA . ALA A 1 91 ? -21.170 -7.474 21.765 1.00 83.75 91 ALA A CA 1
ATOM 696 C C . ALA A 1 91 ? -19.651 -7.645 21.923 1.00 83.75 91 ALA A C 1
ATOM 698 O O . ALA A 1 91 ? -18.882 -6.881 21.338 1.00 83.75 91 ALA A O 1
ATOM 699 N N . LEU A 1 92 ? -19.221 -8.665 22.669 1.00 84.00 92 LEU A N 1
ATOM 700 C CA . LEU A 1 92 ? -17.811 -8.990 22.875 1.00 84.00 92 LEU A CA 1
ATOM 701 C C . LEU A 1 92 ? -17.159 -9.474 21.570 1.00 84.00 92 LEU A C 1
ATOM 703 O O . LEU A 1 92 ? -16.122 -8.946 21.177 1.00 84.00 92 LEU A O 1
ATOM 707 N N . LEU A 1 93 ? -17.810 -10.393 20.849 1.00 83.25 93 LEU A N 1
ATOM 708 C CA . LEU A 1 93 ? -17.346 -10.892 19.550 1.00 83.25 93 LEU A CA 1
ATOM 709 C C . LEU A 1 93 ? -17.298 -9.788 18.487 1.00 83.25 93 LEU A C 1
ATOM 711 O O . LEU A 1 93 ? -16.300 -9.663 17.784 1.00 83.25 93 LEU A O 1
ATOM 715 N N . VAL A 1 94 ? -18.337 -8.955 18.398 1.00 82.75 94 VAL A N 1
ATOM 716 C CA . VAL A 1 94 ? -18.411 -7.827 17.455 1.00 82.75 94 VAL A CA 1
ATOM 717 C C . VAL A 1 94 ? -17.336 -6.777 17.768 1.00 82.75 94 VAL A C 1
ATOM 719 O O . VAL A 1 94 ? -16.713 -6.247 16.850 1.00 82.75 94 VAL A O 1
ATOM 722 N N . SER A 1 95 ? -17.052 -6.525 19.051 1.00 82.62 95 SER A N 1
ATOM 723 C CA . SER A 1 95 ? -15.974 -5.613 19.469 1.00 82.62 95 SER A CA 1
ATOM 724 C C . SER A 1 95 ? -14.579 -6.176 19.171 1.00 82.62 95 SER A C 1
ATOM 726 O O . SER A 1 95 ? -13.692 -5.425 18.772 1.00 82.62 95 SER A O 1
ATOM 728 N N . LEU A 1 96 ? -14.375 -7.489 19.321 1.00 83.81 96 LEU A N 1
ATOM 729 C CA . LEU A 1 96 ? -13.122 -8.154 18.942 1.00 83.81 96 LEU A CA 1
ATOM 730 C C . LEU A 1 96 ? -12.926 -8.181 17.422 1.00 83.81 96 LEU A C 1
ATOM 732 O O . LEU A 1 96 ? -11.829 -7.908 16.941 1.00 83.81 96 LEU A O 1
ATOM 736 N N . ALA A 1 97 ? -13.985 -8.445 16.654 1.00 76.81 97 ALA A N 1
ATOM 737 C CA . ALA A 1 97 ? -13.937 -8.385 15.197 1.00 76.81 97 ALA A CA 1
ATOM 738 C C . ALA A 1 97 ? -13.562 -6.976 14.713 1.00 76.81 97 ALA A C 1
ATOM 740 O O . ALA A 1 97 ? -12.742 -6.833 13.808 1.00 76.81 97 ALA A O 1
ATOM 741 N N . ALA A 1 98 ? -14.083 -5.928 15.358 1.00 74.56 98 ALA A N 1
ATOM 742 C CA . ALA A 1 98 ? -13.740 -4.545 15.038 1.00 74.56 98 ALA A CA 1
ATOM 743 C C . ALA A 1 98 ? -12.240 -4.227 15.215 1.00 74.56 98 ALA A C 1
ATOM 745 O O . ALA A 1 98 ? -11.691 -3.473 14.416 1.00 74.56 98 ALA A O 1
ATOM 746 N N . LEU A 1 99 ? -11.546 -4.841 16.187 1.00 73.94 99 LEU A N 1
ATOM 747 C CA . LEU A 1 99 ? -10.090 -4.680 16.343 1.00 73.94 99 LEU A CA 1
ATOM 748 C C . LEU A 1 99 ? -9.321 -5.195 15.120 1.00 73.94 99 LEU A C 1
ATOM 750 O O . LEU A 1 99 ? -8.420 -4.516 14.630 1.00 73.94 99 LEU A O 1
ATOM 754 N N . VAL A 1 100 ? -9.705 -6.368 14.613 1.00 68.94 100 VAL A N 1
ATOM 755 C CA . VAL A 1 100 ? -9.086 -6.981 13.427 1.00 68.94 100 VAL A CA 1
ATOM 756 C C . VAL A 1 100 ? -9.433 -6.192 12.168 1.00 68.94 100 VAL A C 1
ATOM 758 O O . VAL A 1 100 ? -8.579 -5.952 11.321 1.00 68.94 100 VAL A O 1
ATOM 761 N N . THR A 1 101 ? -10.686 -5.747 12.066 1.00 64.81 101 THR A N 1
ATOM 762 C CA . THR A 1 101 ? -11.201 -5.089 10.860 1.00 64.81 101 THR A CA 1
ATOM 763 C C . THR A 1 101 ? -10.650 -3.666 10.691 1.00 64.81 101 THR A C 1
ATOM 765 O O . THR A 1 101 ? -10.547 -3.190 9.564 1.00 64.81 101 THR A O 1
ATOM 768 N N . SER A 1 102 ? -10.290 -2.975 11.782 1.00 59.88 102 SER A N 1
ATOM 769 C CA . SER A 1 102 ? -9.877 -1.560 11.748 1.00 59.88 102 SER A CA 1
ATOM 770 C C . SER A 1 102 ? -8.380 -1.302 11.971 1.00 59.88 102 SER A C 1
ATOM 772 O O . SER A 1 102 ? -7.987 -0.141 11.972 1.00 59.88 102 SER A O 1
ATOM 774 N N . ASN A 1 103 ? -7.536 -2.330 12.133 1.00 50.22 103 ASN A N 1
ATOM 775 C CA . ASN A 1 103 ? -6.061 -2.238 12.130 1.00 50.22 103 ASN A CA 1
ATOM 776 C C . ASN A 1 103 ? -5.464 -1.050 12.935 1.00 50.22 103 ASN A C 1
ATOM 778 O O . ASN A 1 103 ? -4.714 -0.238 12.399 1.00 50.22 103 ASN A O 1
ATOM 782 N N . LEU A 1 104 ? -5.854 -0.895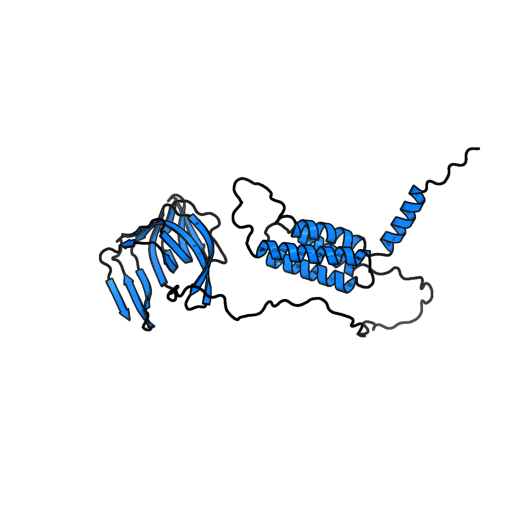 14.212 1.00 52.88 104 LEU A N 1
ATOM 783 C CA . LEU A 1 104 ? -5.502 0.245 15.097 1.00 52.88 104 LEU A CA 1
ATOM 784 C C . LEU A 1 104 ? -5.882 1.656 14.583 1.00 52.88 104 LEU A C 1
ATOM 786 O O . LEU A 1 104 ? -5.610 2.657 15.248 1.00 52.88 104 LEU A O 1
ATOM 790 N N . GLY A 1 105 ? -6.571 1.761 13.450 1.00 46.81 105 GLY A N 1
ATOM 791 C CA . GLY A 1 105 ? -7.066 2.997 12.863 1.00 46.81 105 GLY A CA 1
ATOM 792 C C . GLY A 1 105 ? -8.373 3.461 13.505 1.00 46.81 105 GLY A C 1
ATOM 793 O O . GLY A 1 105 ? -9.463 3.078 13.092 1.00 46.81 105 GLY A O 1
ATOM 794 N N . GLY A 1 106 ? -8.267 4.330 14.510 1.00 55.53 106 GLY A N 1
ATOM 795 C CA . GLY A 1 106 ? -9.279 5.355 14.804 1.00 55.53 106 GLY A CA 1
ATOM 796 C C . GLY A 1 106 ? -10.358 5.052 15.853 1.00 55.53 106 GLY A C 1
ATOM 797 O O . GLY A 1 106 ? -10.825 5.997 16.486 1.00 55.53 106 GLY A O 1
ATOM 798 N N . PHE A 1 107 ? -10.733 3.791 16.113 1.00 65.62 107 PHE A N 1
ATOM 799 C CA . PHE A 1 107 ? -11.882 3.477 16.999 1.00 65.62 107 PHE A CA 1
ATOM 800 C C . PHE A 1 107 ? -11.541 2.702 18.271 1.00 65.62 107 PHE A C 1
ATOM 802 O O . PHE A 1 107 ? -12.424 2.080 18.861 1.00 65.62 107 PHE A O 1
ATOM 809 N N . LEU A 1 108 ? -10.290 2.783 18.740 1.00 77.12 108 LEU A N 1
ATOM 810 C CA . LEU A 1 108 ? -9.831 2.089 19.950 1.00 77.12 108 LEU A CA 1
ATOM 811 C C . LEU A 1 108 ? -10.752 2.352 21.154 1.00 77.12 108 LEU A C 1
ATOM 813 O O . LEU A 1 108 ? -11.134 1.428 21.873 1.00 77.12 108 LEU A O 1
ATOM 817 N N . VAL A 1 109 ? -11.179 3.607 21.320 1.00 81.38 109 VAL A N 1
ATOM 818 C CA . VAL A 1 109 ? -12.110 4.023 22.378 1.00 81.38 109 VAL A CA 1
ATOM 819 C C . VAL A 1 109 ? -13.450 3.291 22.264 1.00 81.38 109 VAL A C 1
ATOM 821 O O . VAL A 1 109 ? -13.966 2.802 23.266 1.00 81.38 109 VAL A O 1
ATOM 824 N N . GLY A 1 110 ? -13.991 3.165 21.051 1.00 81.19 110 GLY A N 1
ATOM 825 C CA . GLY A 1 110 ? -15.250 2.470 20.796 1.00 81.19 110 GLY A CA 1
ATOM 826 C C . GLY A 1 110 ? -15.155 0.969 21.069 1.00 81.19 110 GLY A C 1
ATOM 827 O O . GLY A 1 110 ? -16.021 0.414 21.741 1.00 81.19 110 GLY A O 1
ATOM 828 N N . THR A 1 111 ? -14.071 0.318 20.640 1.00 85.44 111 THR A N 1
ATOM 829 C CA . THR A 1 111 ? -13.826 -1.109 20.918 1.00 85.44 111 THR A CA 1
ATOM 830 C C . THR A 1 111 ? -13.640 -1.404 22.402 1.00 85.44 111 THR A C 1
ATOM 832 O O . THR A 1 111 ? -14.193 -2.380 22.903 1.00 85.44 111 THR A O 1
ATOM 835 N N . VAL A 1 112 ? -12.925 -0.546 23.136 1.00 88.12 112 VAL A N 1
ATOM 836 C CA . VAL A 1 112 ? -12.749 -0.697 24.589 1.00 88.12 112 VAL A CA 1
ATOM 837 C C . VAL A 1 112 ? -14.086 -0.530 25.309 1.00 88.12 112 VAL A C 1
ATOM 839 O O . VAL A 1 112 ? -14.435 -1.352 26.156 1.00 88.12 112 VAL A O 1
ATOM 842 N N . LEU A 1 113 ? -14.881 0.475 24.931 1.00 86.50 113 LEU A N 1
ATOM 843 C CA . LEU A 1 113 ? -16.240 0.649 25.448 1.00 86.50 113 LEU A CA 1
ATOM 844 C C . LEU A 1 113 ? -17.135 -0.561 25.140 1.00 86.50 113 LEU A C 1
ATOM 846 O O . LEU A 1 113 ? -17.899 -0.988 26.006 1.00 86.50 113 LEU A O 1
ATOM 850 N N . GLY A 1 114 ? -17.025 -1.131 23.938 1.00 85.94 114 GLY A N 1
ATOM 851 C CA . GLY A 1 114 ? -17.765 -2.322 23.524 1.00 85.94 114 GLY A CA 1
ATOM 852 C C . GLY A 1 114 ? -17.399 -3.566 24.337 1.00 85.94 114 GLY A C 1
ATOM 853 O O . GLY A 1 114 ? -18.289 -4.264 24.827 1.00 85.94 114 GLY A O 1
ATOM 854 N N . LEU A 1 115 ? -16.102 -3.789 24.578 1.00 88.94 115 LEU A N 1
ATOM 855 C CA . LEU A 1 115 ? -15.602 -4.867 25.438 1.00 88.94 115 LEU A CA 1
ATOM 856 C C . LEU A 1 115 ? -16.078 -4.711 26.885 1.00 88.94 115 LEU A C 1
ATOM 858 O O . LEU A 1 115 ? -16.588 -5.669 27.468 1.00 88.94 115 LEU A O 1
ATOM 862 N N . ILE A 1 116 ? -15.972 -3.504 27.450 1.00 88.75 116 ILE A N 1
ATOM 863 C CA . ILE A 1 116 ? -16.452 -3.204 28.807 1.00 88.75 116 ILE A CA 1
ATOM 864 C C . ILE A 1 116 ? -17.966 -3.427 28.894 1.00 88.75 116 ILE A C 1
ATOM 866 O O . ILE A 1 116 ? -18.449 -4.060 29.832 1.00 88.75 116 ILE A O 1
ATOM 870 N N . GLY A 1 117 ? -18.725 -2.954 27.905 1.00 85.88 117 GLY A N 1
ATOM 871 C CA . GLY A 1 117 ? -20.171 -3.139 27.838 1.00 85.88 117 GLY A CA 1
ATOM 872 C C . GLY A 1 117 ? -20.589 -4.609 27.726 1.00 85.88 117 GLY A C 1
ATOM 873 O O . GLY A 1 117 ? -21.496 -5.039 28.441 1.00 85.88 117 GLY A O 1
ATOM 874 N N . GLY A 1 118 ? -19.894 -5.397 26.901 1.00 83.69 118 GLY A N 1
ATOM 875 C CA . GLY A 1 118 ? -20.097 -6.844 26.782 1.00 83.69 118 GLY A CA 1
ATOM 876 C C . GLY A 1 118 ? -19.770 -7.589 28.078 1.00 83.69 118 GLY A C 1
ATOM 877 O O . GLY A 1 118 ? -20.586 -8.376 28.560 1.00 83.69 118 GLY A O 1
ATOM 878 N N . ALA A 1 119 ? -18.634 -7.282 28.707 1.00 86.31 119 ALA A N 1
ATOM 879 C CA . ALA A 1 119 ? -18.243 -7.868 29.989 1.00 86.31 119 ALA A CA 1
ATOM 880 C C . ALA A 1 119 ? -19.240 -7.524 31.109 1.00 86.31 119 ALA A C 1
ATOM 882 O O . ALA A 1 119 ? -19.636 -8.402 31.873 1.00 86.31 119 ALA A O 1
ATOM 883 N N . LEU A 1 120 ? -19.720 -6.277 31.173 1.00 84.50 120 LEU A N 1
ATOM 884 C CA . LEU A 1 120 ? -20.745 -5.854 32.134 1.00 84.50 120 LEU A CA 1
ATOM 885 C C . LEU A 1 120 ? -22.098 -6.537 31.899 1.00 84.50 120 LEU A C 1
ATOM 887 O O . LEU A 1 120 ? -22.831 -6.769 32.860 1.00 84.50 120 LEU A O 1
ATOM 891 N N . ALA A 1 121 ? -22.445 -6.867 30.651 1.00 82.94 121 ALA A N 1
ATOM 892 C CA . ALA A 1 121 ? -23.657 -7.628 30.351 1.00 82.94 121 ALA A CA 1
ATOM 893 C C . ALA A 1 121 ? -23.571 -9.062 30.896 1.00 82.94 121 ALA A C 1
ATOM 895 O O . ALA A 1 121 ? -24.566 -9.580 31.408 1.00 82.94 121 ALA A O 1
ATOM 896 N N . LEU A 1 122 ? -22.385 -9.675 30.814 1.00 80.69 122 LEU A N 1
ATOM 897 C CA . LEU A 1 122 ? -22.111 -11.023 31.322 1.00 80.69 122 LEU A CA 1
ATOM 898 C C . LEU A 1 122 ? -21.978 -11.058 32.849 1.00 80.69 122 LEU A C 1
ATOM 900 O O . LEU A 1 122 ? -22.477 -11.983 33.483 1.00 80.69 122 LEU A O 1
ATOM 904 N N . ALA A 1 123 ? -21.357 -10.035 33.438 1.00 84.75 123 ALA A N 1
ATOM 905 C CA . ALA A 1 123 ? -21.165 -9.922 34.882 1.00 84.75 123 ALA A CA 1
ATOM 906 C C . ALA A 1 123 ? -22.460 -9.585 35.642 1.00 84.75 123 ALA A C 1
ATOM 908 O O . ALA A 1 123 ? -22.528 -9.745 36.860 1.00 84.75 123 ALA A O 1
ATOM 909 N N . TRP A 1 124 ? -23.497 -9.095 34.955 1.00 78.62 124 TRP A N 1
ATOM 910 C CA . TRP A 1 124 ? -24.748 -8.729 35.606 1.00 78.62 124 TRP A CA 1
ATOM 911 C C . TRP A 1 124 ? -25.582 -9.968 35.970 1.00 78.62 124 TRP A C 1
ATOM 913 O O . TRP A 1 124 ? -26.041 -10.718 35.102 1.00 78.62 124 TRP A O 1
ATOM 923 N N . ALA A 1 125 ? -25.836 -10.139 37.269 1.00 70.56 125 ALA A N 1
ATOM 924 C CA . ALA A 1 125 ? -26.705 -11.173 37.819 1.00 70.56 125 ALA A CA 1
ATOM 925 C C . ALA A 1 125 ? -28.036 -10.570 38.318 1.00 70.56 125 ALA A C 1
ATOM 927 O O . ALA A 1 125 ? -28.024 -9.506 38.946 1.00 70.56 125 ALA A O 1
ATOM 928 N N . PRO A 1 126 ? -29.189 -11.227 38.072 1.00 67.44 126 PRO A N 1
ATOM 929 C CA . PRO A 1 126 ? -30.460 -10.836 38.662 1.00 67.44 126 PRO A CA 1
ATOM 930 C C . PRO A 1 126 ? -30.351 -10.824 40.190 1.00 67.44 126 PRO A C 1
ATOM 932 O O . PRO A 1 126 ? -29.734 -11.732 40.749 1.00 67.44 126 PRO A O 1
ATOM 935 N N . PRO A 1 127 ? -30.958 -9.844 40.880 1.00 62.94 127 PRO A N 1
ATOM 936 C CA . PRO A 1 127 ? -31.011 -9.857 42.334 1.00 62.94 127 PRO A CA 1
ATOM 937 C C . PRO A 1 127 ? -31.670 -11.155 42.810 1.00 62.94 127 PRO A C 1
ATOM 939 O O . PRO A 1 127 ? -32.816 -11.427 42.444 1.00 62.94 127 PRO A O 1
ATOM 942 N N . ALA A 1 128 ? -30.942 -11.950 43.599 1.00 57.69 128 ALA A N 1
ATOM 943 C CA . ALA A 1 128 ? -31.481 -13.142 44.239 1.00 57.69 128 ALA A CA 1
ATOM 944 C C . ALA A 1 128 ? -32.716 -12.727 45.040 1.00 57.69 128 ALA A C 1
ATOM 946 O O . ALA A 1 128 ? -32.642 -11.894 45.949 1.00 57.69 128 ALA A O 1
ATOM 947 N N . THR A 1 129 ? -33.873 -13.241 44.637 1.00 52.41 129 THR A N 1
ATOM 948 C CA . THR A 1 129 ? -35.124 -12.958 45.331 1.00 52.41 129 THR A CA 1
ATOM 949 C C . THR A 1 129 ? -35.127 -13.847 46.565 1.00 52.41 129 THR A C 1
ATOM 951 O O . THR A 1 129 ? -35.537 -14.988 46.484 1.00 52.41 129 THR A O 1
ATOM 954 N N . GLY A 1 130 ? -34.544 -13.336 47.653 1.00 52.41 130 GLY A N 1
ATOM 955 C CA . GLY A 1 130 ? -34.643 -13.846 49.020 1.00 52.41 130 GLY A CA 1
ATOM 956 C C . GLY A 1 130 ? -34.651 -15.364 49.206 1.00 52.41 130 GLY A C 1
ATOM 957 O O . GLY A 1 130 ? -35.703 -15.916 49.480 1.00 52.41 130 GLY A O 1
ATOM 958 N N . GLU A 1 131 ? -33.476 -15.991 49.232 1.00 48.44 131 GLU A N 1
ATOM 959 C CA . GLU A 1 131 ? -33.288 -17.261 49.945 1.00 48.44 131 GLU A CA 1
ATOM 960 C C . GLU A 1 131 ? -32.299 -17.006 51.094 1.00 48.44 131 GLU A C 1
ATOM 962 O O . GLU A 1 131 ? -31.131 -17.383 51.067 1.00 48.44 131 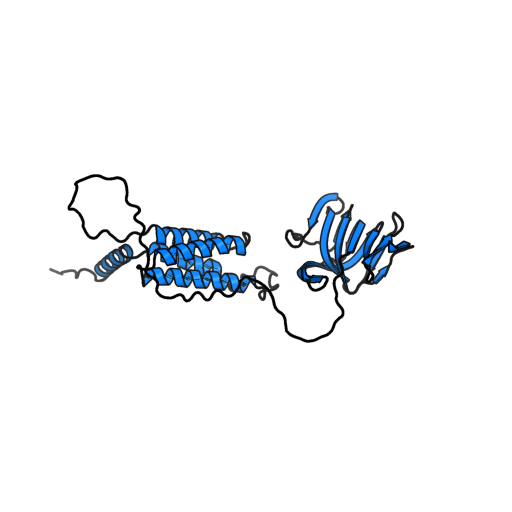GLU A O 1
ATOM 967 N N . ARG A 1 132 ? -32.762 -16.261 52.105 1.00 50.91 132 ARG A N 1
ATOM 968 C CA . ARG A 1 132 ? -32.256 -16.430 53.473 1.00 50.91 132 ARG A CA 1
ATOM 969 C C . ARG A 1 132 ? -33.078 -17.546 54.114 1.00 50.91 132 ARG A C 1
ATOM 971 O O . ARG A 1 132 ? -33.846 -17.265 55.022 1.00 50.91 132 ARG A O 1
ATOM 978 N N . ASP A 1 133 ? -32.979 -18.761 53.588 1.00 50.56 133 ASP A N 1
ATOM 979 C CA . ASP A 1 133 ? -33.355 -19.961 54.334 1.00 50.56 133 ASP A CA 1
ATOM 980 C C . ASP A 1 133 ? -32.778 -21.212 53.660 1.00 50.56 133 ASP A C 1
ATOM 982 O O . ASP A 1 133 ? -33.430 -21.848 52.832 1.00 50.56 133 ASP A O 1
ATOM 986 N N . ARG A 1 134 ? -31.504 -21.499 53.959 1.00 47.69 134 ARG A N 1
ATOM 987 C CA . ARG A 1 134 ? -30.953 -22.842 54.223 1.00 47.69 134 ARG A CA 1
ATOM 988 C C . ARG A 1 134 ? -29.428 -22.817 54.161 1.00 47.69 134 ARG A C 1
ATOM 990 O O . ARG A 1 134 ? -28.809 -23.210 53.179 1.00 47.69 134 ARG A O 1
ATOM 997 N N . ASP A 1 135 ? -28.832 -22.424 55.280 1.00 51.28 135 ASP A N 1
ATOM 998 C CA . ASP A 1 135 ? -27.573 -23.031 55.696 1.00 51.28 135 ASP A CA 1
ATOM 999 C C . ASP A 1 135 ? -27.875 -24.478 56.122 1.00 51.28 135 ASP A C 1
ATOM 1001 O O . ASP A 1 135 ? -28.258 -24.718 57.269 1.00 51.28 135 ASP A O 1
ATOM 1005 N N . ARG A 1 136 ? -27.737 -25.445 55.203 1.00 46.28 136 ARG A N 1
ATOM 1006 C CA . ARG A 1 136 ? -27.221 -26.784 55.539 1.00 46.28 136 ARG A CA 1
ATOM 1007 C C . ARG A 1 136 ? -26.878 -27.633 54.309 1.00 46.28 136 ARG A C 1
ATOM 1009 O O . ARG A 1 136 ? -27.732 -27.885 53.468 1.00 46.28 136 ARG A O 1
ATOM 1016 N N . GLU A 1 137 ? -25.634 -28.114 54.353 1.00 44.34 137 GLU A N 1
ATOM 1017 C CA . GLU A 1 137 ? -25.085 -29.357 53.784 1.00 44.34 137 GLU A CA 1
ATOM 1018 C C . GLU A 1 137 ? -24.571 -29.373 52.326 1.00 44.34 137 GLU A C 1
ATOM 1020 O O . GLU A 1 137 ? -25.298 -29.578 51.361 1.00 44.34 137 GLU A O 1
ATOM 1025 N N . ASP A 1 138 ? -23.250 -29.154 52.240 1.00 42.88 138 ASP A N 1
ATOM 1026 C CA . ASP A 1 138 ? -22.196 -29.951 51.582 1.00 42.88 138 ASP A CA 1
ATOM 1027 C C . ASP A 1 138 ? -22.409 -30.616 50.207 1.00 42.88 138 ASP A C 1
ATOM 1029 O O . ASP A 1 138 ? -23.214 -31.524 50.014 1.00 42.88 138 ASP A O 1
ATOM 1033 N N . GLY A 1 139 ? -21.483 -30.280 49.296 1.00 33.28 139 GLY A N 1
ATOM 1034 C CA . GLY A 1 139 ? -21.091 -31.090 48.138 1.00 33.28 139 GLY A CA 1
ATOM 1035 C C . GLY A 1 139 ? -20.448 -30.262 47.009 1.00 33.28 139 GLY A C 1
ATOM 1036 O O . GLY A 1 139 ? -21.131 -29.422 46.420 1.00 33.28 139 GLY A O 1
ATOM 1037 N N . PRO A 1 140 ? -19.162 -30.469 46.645 1.00 46.88 140 PRO A N 1
ATOM 1038 C CA . PRO A 1 140 ? -18.549 -29.779 45.517 1.00 46.88 140 PRO A CA 1
ATOM 1039 C C . PRO A 1 140 ? -18.948 -30.487 44.219 1.00 46.88 140 PRO A C 1
ATOM 1041 O O . PRO A 1 140 ? -18.500 -31.596 43.938 1.00 46.88 140 PRO A O 1
ATOM 1044 N N . GLY A 1 141 ? -19.793 -29.852 43.408 1.00 40.09 141 GLY A N 1
ATOM 1045 C CA . GLY A 1 141 ? -20.146 -30.418 42.107 1.00 40.09 141 GLY A CA 1
ATOM 1046 C C . GLY A 1 141 ? -21.394 -29.825 41.476 1.00 40.09 141 GLY A C 1
ATOM 1047 O O . GLY A 1 141 ? -22.355 -30.543 41.225 1.00 40.09 141 GLY A O 1
ATOM 1048 N N . SER A 1 142 ? -21.400 -28.526 41.181 1.00 39.88 142 SER A N 1
ATOM 1049 C CA . SER A 1 142 ? -22.483 -27.914 40.407 1.00 39.88 142 SER A CA 1
ATOM 1050 C C . SER A 1 142 ? -21.948 -26.993 39.313 1.00 39.88 142 SER A C 1
ATOM 1052 O O . SER A 1 142 ? -21.946 -25.772 39.404 1.00 39.88 142 SER A O 1
ATOM 1054 N N . ALA A 1 143 ? -21.564 -27.603 38.197 1.00 34.88 143 ALA A N 1
ATOM 1055 C CA . ALA A 1 143 ? -21.743 -26.967 36.896 1.00 34.88 143 ALA A CA 1
ATOM 1056 C C . ALA A 1 143 ? -22.510 -27.942 36.006 1.00 34.88 143 ALA A C 1
ATOM 1058 O O . ALA A 1 143 ? -21.997 -28.539 35.063 1.00 34.88 143 ALA A O 1
ATOM 1059 N N . GLN A 1 144 ? -23.763 -28.144 36.406 1.00 41.44 144 GLN A N 1
ATOM 1060 C CA . GLN A 1 144 ? -24.756 -28.924 35.702 1.00 41.44 144 GLN A CA 1
ATOM 1061 C C . GLN A 1 144 ? -24.990 -28.314 34.318 1.00 41.44 144 GLN A C 1
ATOM 1063 O O . GLN A 1 144 ? -25.596 -27.258 34.148 1.00 41.44 144 GLN A O 1
ATOM 1068 N N . THR A 1 145 ? -24.506 -29.036 33.318 1.00 43.47 145 THR A N 1
ATOM 1069 C CA . THR A 1 145 ? -25.064 -29.097 31.976 1.00 43.47 145 THR A CA 1
ATOM 1070 C C . THR A 1 145 ? -26.584 -29.276 32.032 1.00 43.47 145 THR A C 1
ATOM 1072 O O . THR A 1 145 ? -27.053 -30.239 32.637 1.00 43.47 145 THR A O 1
ATOM 1075 N N . ARG A 1 146 ? -27.330 -28.382 31.365 1.00 37.00 146 ARG A N 1
ATOM 1076 C CA . ARG A 1 146 ? -28.605 -28.608 30.637 1.00 37.00 146 ARG A CA 1
ATOM 1077 C C . ARG A 1 146 ? -29.075 -27.249 30.089 1.00 37.00 146 ARG A C 1
ATOM 1079 O O . ARG A 1 146 ? -29.519 -26.398 30.841 1.00 37.00 146 ARG A O 1
ATOM 1086 N N . ALA A 1 147 ? -28.689 -26.865 28.875 1.00 32.97 147 ALA A N 1
ATOM 1087 C CA . ALA A 1 147 ? -29.232 -27.284 27.578 1.00 32.97 147 ALA A CA 1
ATOM 1088 C C . ALA A 1 147 ? -30.681 -26.817 27.309 1.00 32.97 147 ALA A C 1
ATOM 1090 O O . ALA A 1 147 ? -31.600 -27.157 28.041 1.00 32.97 147 ALA A O 1
ATOM 1091 N N . ALA A 1 148 ? -30.815 -26.141 26.160 1.00 35.75 148 ALA A N 1
ATOM 1092 C CA . ALA A 1 148 ? -31.994 -25.988 25.303 1.00 35.75 148 ALA A CA 1
ATOM 1093 C C . ALA A 1 148 ? -33.090 -24.971 25.689 1.00 35.75 148 ALA A C 1
ATOM 1095 O O . ALA A 1 148 ? -34.062 -25.268 26.370 1.00 35.75 148 ALA A O 1
ATOM 1096 N N . GLY A 1 149 ? -32.981 -23.792 25.069 1.00 29.53 149 GLY A N 1
ATOM 1097 C CA . GLY A 1 149 ? -34.087 -22.886 24.760 1.00 29.53 149 GLY A CA 1
ATOM 1098 C C . GLY A 1 149 ? -33.872 -22.299 23.365 1.00 29.53 149 GLY A C 1
ATOM 1099 O O . GLY A 1 149 ? -33.449 -21.156 23.223 1.00 29.53 149 GLY A O 1
ATOM 1100 N N . ILE A 1 150 ? -34.058 -23.132 22.338 1.00 44.06 150 ILE A N 1
ATOM 1101 C CA . ILE A 1 150 ? -34.006 -22.760 20.919 1.00 44.06 150 ILE A CA 1
ATOM 1102 C C . ILE A 1 150 ? -35.282 -21.987 20.588 1.00 44.06 150 ILE A C 1
ATOM 1104 O O . ILE A 1 150 ? -36.363 -22.567 20.626 1.00 44.06 150 ILE A O 1
ATOM 1108 N N . THR A 1 151 ? -35.170 -20.710 20.212 1.00 33.62 151 THR A N 1
ATOM 1109 C CA . THR A 1 151 ? -36.172 -20.036 19.366 1.00 33.62 151 THR A CA 1
ATOM 1110 C C . THR A 1 151 ? -35.529 -18.872 18.588 1.00 33.62 151 THR A C 1
ATOM 1112 O O . THR A 1 151 ? -35.319 -17.797 19.138 1.00 33.62 151 THR A O 1
ATOM 1115 N N . ILE A 1 152 ? -35.235 -19.141 17.302 1.00 37.22 152 ILE A N 1
ATOM 1116 C CA . ILE A 1 152 ? -35.203 -18.230 16.129 1.00 37.22 152 ILE A CA 1
ATOM 1117 C C . ILE A 1 152 ? -34.215 -17.046 16.244 1.00 37.22 152 ILE A C 1
ATOM 1119 O O . ILE A 1 152 ? -34.519 -16.010 16.821 1.00 37.22 152 ILE A O 1
ATOM 1123 N N . LEU A 1 153 ? -32.955 -17.154 15.806 1.00 35.69 153 LEU A N 1
ATOM 1124 C CA . LEU A 1 153 ? -32.464 -17.240 14.416 1.00 35.69 153 LEU A CA 1
ATOM 1125 C C . LEU A 1 153 ? -33.035 -16.154 13.477 1.00 35.69 153 LEU A C 1
ATOM 1127 O O . LEU A 1 153 ? -33.903 -16.414 12.654 1.00 35.69 153 LEU A O 1
ATOM 1131 N N . LEU A 1 154 ? -32.478 -14.944 13.564 1.00 34.00 154 LEU A N 1
ATOM 1132 C CA . LEU A 1 154 ? -32.369 -14.030 12.423 1.00 34.00 154 LEU A CA 1
ATOM 1133 C C . LEU A 1 154 ? -30.979 -13.380 12.436 1.00 34.00 154 LEU A C 1
ATOM 1135 O O . LEU A 1 154 ? -30.822 -12.177 12.605 1.00 34.00 154 LEU A O 1
ATOM 1139 N N . VAL A 1 155 ? -29.950 -14.211 12.292 1.00 32.78 155 VAL A N 1
ATOM 1140 C CA . VAL A 1 155 ? -28.679 -13.768 11.721 1.00 32.78 155 VAL A CA 1
ATOM 1141 C C . VAL A 1 155 ? -28.526 -14.584 10.456 1.00 32.78 155 VAL A C 1
ATOM 1143 O O . VAL A 1 155 ? -28.059 -15.720 10.470 1.00 32.78 155 VAL A O 1
ATOM 1146 N N . LEU A 1 156 ? -29.036 -14.012 9.368 1.00 36.62 156 LEU A N 1
ATOM 1147 C CA . LEU A 1 156 ? -28.691 -14.438 8.029 1.00 36.62 156 LEU A CA 1
ATOM 1148 C C . LEU A 1 156 ? -27.184 -14.205 7.896 1.00 36.62 156 LEU A C 1
ATOM 1150 O O . LEU A 1 156 ? -26.720 -13.074 7.754 1.00 36.62 156 LEU A O 1
ATOM 1154 N N . ALA A 1 157 ? -26.436 -15.294 8.027 1.00 31.59 157 ALA A N 1
ATOM 1155 C CA . ALA A 1 157 ? -25.064 -15.396 7.591 1.00 31.59 157 ALA A CA 1
ATOM 1156 C C . ALA A 1 157 ? -25.028 -15.112 6.083 1.00 31.59 157 ALA A C 1
ATOM 1158 O O . ALA A 1 157 ? -25.250 -16.000 5.264 1.00 31.59 157 ALA A O 1
ATOM 1159 N N . LEU A 1 158 ? -24.761 -13.862 5.710 1.00 38.69 158 LEU A N 1
ATOM 1160 C CA . LEU A 1 158 ? -24.216 -13.558 4.395 1.00 38.69 158 LEU A CA 1
ATOM 1161 C C . LEU A 1 158 ? -22.710 -13.803 4.456 1.00 38.69 158 LEU A C 1
ATOM 1163 O O . LEU A 1 158 ? -21.925 -12.954 4.865 1.00 38.69 158 LEU A O 1
ATOM 1167 N N . ALA A 1 159 ? -22.382 -15.052 4.124 1.00 33.06 159 ALA A N 1
ATOM 1168 C CA . ALA A 1 159 ? -21.257 -15.475 3.302 1.00 33.06 159 ALA A CA 1
ATOM 1169 C C . ALA A 1 159 ? -19.999 -14.591 3.353 1.00 33.06 159 ALA A C 1
ATOM 1171 O O . ALA A 1 159 ? -19.759 -13.751 2.488 1.00 33.06 159 ALA A O 1
ATOM 1172 N N . VAL A 1 160 ? -19.120 -14.904 4.303 1.00 37.94 160 VAL A N 1
ATOM 1173 C CA . VAL A 1 160 ? -17.684 -14.916 4.017 1.00 37.94 160 VAL A CA 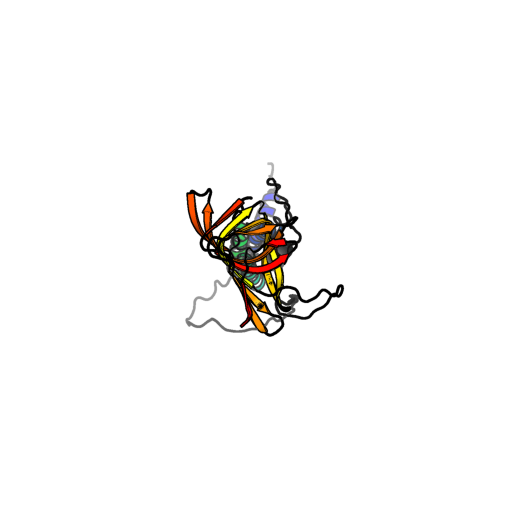1
ATOM 1174 C C . VAL A 1 160 ? -17.380 -16.327 3.505 1.00 37.94 160 VAL A C 1
ATOM 1176 O O . VAL A 1 160 ? -17.377 -17.272 4.289 1.00 37.94 160 VAL A O 1
ATOM 1179 N N . GLY A 1 161 ? -17.222 -16.483 2.184 1.00 30.12 161 GLY A N 1
ATOM 1180 C CA . GLY A 1 161 ? -16.833 -17.758 1.561 1.00 30.12 161 GLY A CA 1
ATOM 1181 C C . GLY A 1 161 ? -17.214 -17.927 0.080 1.00 30.12 161 GLY A C 1
ATOM 1182 O O . GLY A 1 161 ? -18.250 -18.503 -0.212 1.00 30.12 161 GLY A O 1
ATOM 1183 N N . SER A 1 162 ? -16.324 -17.466 -0.808 1.00 39.59 162 SER A N 1
ATOM 1184 C CA . SER A 1 162 ? -16.005 -17.935 -2.178 1.00 39.59 162 SER A CA 1
ATOM 1185 C C . SER A 1 162 ? -17.056 -18.047 -3.312 1.00 39.59 162 SER A C 1
ATOM 1187 O O . SER A 1 162 ? -17.977 -18.847 -3.271 1.00 39.59 162 SER A O 1
ATOM 1189 N N . ALA A 1 163 ? -16.718 -17.340 -4.407 1.00 36.78 163 ALA A N 1
ATOM 1190 C CA . ALA A 1 163 ? -16.881 -17.635 -5.844 1.00 36.78 163 ALA A CA 1
ATOM 1191 C C . ALA A 1 163 ? -18.275 -17.942 -6.446 1.00 36.78 163 ALA A C 1
ATOM 1193 O O . ALA A 1 163 ? -18.834 -19.010 -6.246 1.00 36.78 163 ALA A O 1
ATOM 1194 N N . VAL A 1 164 ? -18.741 -17.069 -7.354 1.00 29.14 164 VAL A N 1
ATOM 1195 C CA . VAL A 1 164 ? -18.856 -17.317 -8.813 1.00 29.14 164 VAL A CA 1
ATOM 1196 C C . VAL A 1 164 ? -19.318 -16.027 -9.512 1.00 29.14 164 VAL A C 1
ATOM 1198 O O . VAL A 1 164 ? -20.033 -15.200 -8.956 1.00 29.14 164 VAL A O 1
ATOM 1201 N N . ALA A 1 165 ? -18.802 -15.844 -10.725 1.00 36.81 165 ALA A N 1
ATOM 1202 C CA . ALA A 1 165 ? -18.909 -14.688 -11.602 1.00 36.81 165 ALA A CA 1
ATOM 1203 C C . ALA A 1 165 ? -20.341 -14.289 -12.010 1.00 36.81 165 ALA A C 1
ATOM 1205 O O . ALA A 1 165 ? -21.189 -15.141 -12.246 1.00 36.81 165 ALA A O 1
ATOM 1206 N N . SER A 1 166 ? -20.558 -12.996 -12.264 1.00 37.94 166 SER A N 1
ATOM 1207 C CA . SER A 1 166 ? -20.597 -12.435 -13.628 1.00 37.94 166 SER A CA 1
ATOM 1208 C C . SER A 1 166 ? -21.308 -11.078 -13.632 1.00 37.94 166 SER A C 1
ATOM 1210 O O . SER A 1 166 ? -22.468 -10.966 -13.245 1.00 37.94 166 SER A O 1
ATOM 1212 N N . SER A 1 167 ? -20.636 -10.059 -14.158 1.00 39.34 167 SER A N 1
ATOM 1213 C CA . SER A 1 167 ? -21.303 -9.032 -14.954 1.00 39.34 167 SER A CA 1
ATOM 1214 C C . SER A 1 167 ? -20.417 -8.722 -16.160 1.00 39.34 167 SER A C 1
ATOM 1216 O O . SER A 1 167 ? -19.214 -8.487 -16.043 1.00 39.34 167 SER A O 1
ATOM 1218 N N . ALA A 1 168 ? -21.024 -8.870 -17.334 1.00 37.06 168 ALA A N 1
ATOM 1219 C CA . ALA A 1 168 ? -20.397 -8.837 -18.644 1.00 37.06 168 ALA A CA 1
ATOM 1220 C C . ALA A 1 168 ? -20.195 -7.409 -19.180 1.00 37.06 168 ALA A C 1
ATOM 1222 O O . ALA A 1 168 ? -20.942 -6.495 -18.837 1.00 37.06 168 ALA A O 1
ATOM 1223 N N . GLY A 1 169 ? -19.225 -7.293 -20.097 1.00 26.75 169 GLY A N 1
ATOM 1224 C CA . GLY A 1 169 ? -18.905 -6.127 -20.933 1.00 26.75 169 GLY A CA 1
ATOM 1225 C C . GLY A 1 169 ? -17.587 -5.484 -20.494 1.00 26.75 169 GLY A C 1
ATOM 1226 O O . GLY A 1 169 ? -17.556 -4.793 -19.489 1.00 26.75 169 GLY A O 1
ATOM 1227 N N . THR A 1 170 ? -16.429 -5.686 -21.123 1.00 30.72 170 THR A N 1
ATOM 1228 C CA . THR A 1 170 ? -16.094 -5.868 -22.545 1.00 30.72 170 THR A CA 1
ATOM 1229 C C . THR A 1 170 ? -14.897 -6.818 -22.651 1.00 30.72 170 THR A C 1
ATOM 1231 O O . THR A 1 170 ? -14.012 -6.777 -21.798 1.00 30.72 170 THR A O 1
ATOM 1234 N N . THR A 1 171 ? -14.857 -7.671 -23.677 1.00 41.25 171 THR A N 1
ATOM 1235 C CA . THR A 1 171 ? -13.710 -8.540 -23.981 1.00 41.25 171 THR A CA 1
ATOM 1236 C C . THR A 1 171 ? -12.444 -7.703 -24.160 1.00 41.25 171 THR A C 1
ATOM 1238 O O . THR A 1 171 ? -12.252 -7.069 -25.194 1.00 41.25 171 THR A O 1
ATOM 1241 N N . ALA A 1 172 ? -11.575 -7.722 -23.154 1.00 36.50 172 ALA A N 1
ATOM 1242 C CA . ALA A 1 172 ? -10.180 -7.325 -23.254 1.00 36.50 172 ALA A CA 1
ATOM 1243 C C . ALA A 1 172 ? -9.328 -8.558 -22.933 1.00 36.50 172 ALA A C 1
ATOM 1245 O O . ALA A 1 172 ? -9.675 -9.341 -22.046 1.00 36.50 172 ALA A O 1
ATOM 1246 N N . ALA A 1 173 ? -8.256 -8.753 -23.702 1.00 34.44 173 ALA A N 1
ATOM 1247 C CA . ALA A 1 173 ? -7.293 -9.841 -23.543 1.00 34.44 173 ALA A CA 1
ATOM 1248 C C . ALA A 1 173 ? -6.830 -9.989 -22.074 1.00 34.44 173 ALA A C 1
ATOM 1250 O O . ALA A 1 173 ? -6.806 -8.987 -21.356 1.00 34.44 173 ALA A O 1
ATOM 1251 N N . PRO A 1 174 ? -6.460 -11.199 -21.606 1.00 38.38 174 PRO A N 1
ATOM 1252 C CA . PRO A 1 174 ? -6.013 -11.393 -20.230 1.00 38.38 174 PRO A CA 1
ATOM 1253 C C . PRO A 1 174 ? -4.783 -10.520 -19.953 1.00 38.38 174 PRO A C 1
ATOM 1255 O O . PRO A 1 174 ? -3.704 -10.750 -20.499 1.00 38.38 174 PRO A O 1
ATOM 1258 N N . ALA A 1 175 ? -4.976 -9.494 -19.129 1.00 48.38 175 ALA A N 1
ATOM 1259 C CA . ALA A 1 175 ? -3.917 -8.647 -18.607 1.00 48.38 175 ALA A CA 1
ATOM 1260 C C . ALA A 1 175 ? -3.277 -9.310 -17.364 1.00 48.38 175 ALA A C 1
ATOM 1262 O O . ALA A 1 175 ? -3.848 -10.246 -16.796 1.00 48.38 175 ALA A O 1
ATOM 1263 N N . GLY A 1 176 ? -2.071 -8.873 -16.989 1.00 56.50 176 GLY A N 1
ATOM 1264 C CA . GLY A 1 176 ? -1.371 -9.316 -15.778 1.00 56.50 176 GLY A CA 1
ATOM 1265 C C . GLY A 1 176 ? -0.541 -10.598 -15.909 1.00 56.50 176 GLY A C 1
ATOM 1266 O O . GLY A 1 176 ? -0.917 -11.647 -15.387 1.00 56.50 176 GLY A O 1
ATOM 1267 N N . ARG A 1 177 ? 0.650 -10.508 -16.517 1.00 73.19 177 ARG A N 1
ATOM 1268 C CA . ARG A 1 177 ? 1.726 -11.487 -16.279 1.00 73.19 177 ARG A CA 1
ATOM 1269 C C . ARG A 1 177 ? 2.740 -10.900 -15.321 1.00 73.19 177 ARG A C 1
ATOM 1271 O O . ARG A 1 177 ? 3.157 -9.761 -15.491 1.00 73.19 177 ARG A O 1
ATOM 1278 N N . VAL A 1 178 ? 3.134 -11.681 -14.321 1.00 82.75 178 VAL A N 1
ATOM 1279 C CA . VAL A 1 178 ? 4.134 -11.236 -13.353 1.00 82.75 178 VAL A CA 1
ATOM 1280 C C . VAL A 1 178 ? 5.499 -11.203 -14.023 1.00 82.75 178 VAL A C 1
ATOM 1282 O O . VAL A 1 178 ? 5.920 -12.165 -14.666 1.00 82.75 178 VAL A O 1
ATOM 1285 N N . TRP A 1 179 ? 6.202 -10.095 -13.849 1.00 84.56 179 TRP A N 1
ATOM 1286 C CA . TRP A 1 179 ? 7.587 -9.949 -14.262 1.00 84.56 179 TRP A CA 1
ATOM 1287 C C . TRP A 1 179 ? 8.413 -9.362 -13.129 1.00 84.56 179 TRP A C 1
ATOM 1289 O O . TRP A 1 179 ? 7.941 -8.574 -12.304 1.00 84.56 179 TRP A O 1
ATOM 1299 N N . VAL A 1 180 ? 9.670 -9.781 -13.093 1.00 88.06 180 VAL A N 1
ATOM 1300 C CA . VAL A 1 180 ? 10.654 -9.342 -12.112 1.00 88.06 180 VAL A CA 1
ATOM 1301 C C . VAL A 1 180 ? 11.644 -8.429 -12.808 1.00 88.06 180 VAL A C 1
ATOM 1303 O O . VAL A 1 180 ? 12.167 -8.757 -13.871 1.00 88.06 180 VAL A O 1
ATOM 1306 N N . LEU A 1 181 ? 11.914 -7.292 -12.187 1.00 91.75 181 LEU A N 1
ATOM 1307 C CA . LEU A 1 181 ? 12.895 -6.311 -12.611 1.00 91.75 181 LEU A CA 1
ATOM 1308 C C . LEU A 1 181 ? 13.932 -6.145 -11.515 1.00 91.75 181 LEU A C 1
ATOM 1310 O O . LEU A 1 181 ? 13.590 -5.843 -10.374 1.00 91.75 181 LEU A O 1
ATOM 1314 N N . THR A 1 182 ? 15.196 -6.280 -11.877 1.00 92.12 182 THR A N 1
ATOM 1315 C CA . THR A 1 182 ? 16.320 -5.923 -11.015 1.00 92.12 182 THR A CA 1
ATOM 1316 C C . THR A 1 182 ? 17.128 -4.813 -11.664 1.00 92.12 182 THR A C 1
ATOM 1318 O O . THR A 1 182 ? 17.316 -4.817 -12.884 1.00 92.12 182 THR A O 1
ATOM 1321 N N . ALA A 1 183 ? 17.603 -3.873 -10.855 1.00 94.62 183 ALA A N 1
ATOM 1322 C CA . ALA A 1 183 ? 18.417 -2.756 -11.316 1.00 94.62 183 ALA A CA 1
ATOM 1323 C C . ALA A 1 183 ? 19.370 -2.288 -10.212 1.00 94.62 183 ALA A C 1
ATOM 1325 O O . ALA A 1 183 ? 19.069 -2.408 -9.022 1.00 94.62 183 ALA A O 1
ATOM 1326 N N . SER A 1 184 ? 20.509 -1.721 -10.608 1.00 93.62 184 SER A N 1
ATOM 1327 C CA . SER A 1 184 ? 21.458 -1.142 -9.651 1.00 93.62 184 SER A CA 1
ATOM 1328 C C . SER A 1 184 ? 20.938 0.177 -9.083 1.00 93.62 184 SER A C 1
ATOM 1330 O O . SER A 1 184 ? 21.131 0.459 -7.905 1.00 93.62 184 SER A O 1
ATOM 1332 N N . VAL A 1 185 ? 20.249 0.967 -9.912 1.00 94.69 185 VAL A N 1
ATOM 1333 C CA . VAL A 1 185 ? 19.584 2.212 -9.513 1.00 94.69 185 VAL A CA 1
ATOM 1334 C C . VAL A 1 185 ? 18.221 2.291 -10.190 1.00 94.69 185 VAL A C 1
ATOM 1336 O O . VAL A 1 185 ? 18.105 2.016 -11.385 1.00 94.69 185 VAL A O 1
ATOM 1339 N N . LEU A 1 186 ? 17.202 2.687 -9.434 1.00 94.94 186 LEU A N 1
ATOM 1340 C CA . LEU A 1 186 ? 15.872 3.010 -9.939 1.00 94.94 186 LEU A CA 1
ATOM 1341 C C . LEU A 1 186 ? 15.493 4.410 -9.471 1.00 94.94 186 LEU A C 1
ATOM 1343 O O . LEU A 1 186 ? 15.306 4.639 -8.276 1.00 94.94 186 LEU A O 1
ATOM 1347 N N . GLN A 1 187 ? 15.354 5.331 -10.416 1.00 94.00 187 GLN A N 1
ATOM 1348 C CA . GLN A 1 187 ? 14.954 6.704 -10.149 1.00 94.00 187 GLN A CA 1
ATOM 1349 C C . GLN A 1 187 ? 13.557 6.960 -10.709 1.00 94.00 187 GLN A C 1
ATOM 1351 O O . GLN A 1 187 ? 13.277 6.736 -11.886 1.00 94.00 187 GLN A O 1
ATOM 1356 N N . LEU A 1 188 ? 12.670 7.442 -9.846 1.00 93.12 188 LEU A N 1
ATOM 1357 C CA . LEU A 1 188 ? 11.273 7.728 -10.143 1.00 93.12 188 LEU A CA 1
ATOM 1358 C C . LEU A 1 188 ? 11.055 9.233 -10.026 1.00 93.12 188 LEU A C 1
ATOM 1360 O O . LEU A 1 188 ? 11.344 9.820 -8.984 1.00 93.12 188 LEU A O 1
ATOM 1364 N N . THR A 1 189 ? 10.533 9.854 -11.083 1.00 91.94 189 THR A N 1
ATOM 1365 C CA . THR A 1 189 ? 10.290 11.302 -11.147 1.00 91.94 189 THR A CA 1
ATOM 1366 C C . THR A 1 189 ? 8.825 11.593 -11.451 1.00 91.94 189 THR A C 1
ATOM 1368 O O . THR A 1 189 ? 8.226 10.978 -12.336 1.00 91.94 189 THR A O 1
ATOM 1371 N N . GLY A 1 190 ? 8.244 12.555 -10.731 1.00 90.31 190 GLY A N 1
ATOM 1372 C CA . GLY A 1 190 ? 6.810 12.844 -10.790 1.00 90.31 190 GLY A CA 1
ATOM 1373 C C . GLY A 1 190 ? 5.969 11.724 -10.176 1.00 90.31 190 GLY A C 1
ATOM 1374 O O . GLY A 1 190 ? 4.851 11.483 -10.627 1.00 90.31 190 GLY A O 1
ATOM 1375 N N . LEU A 1 191 ? 6.527 11.004 -9.201 1.00 92.12 191 LEU A N 1
ATOM 1376 C CA . LEU A 1 191 ? 5.904 9.836 -8.602 1.00 92.12 191 LEU A CA 1
ATOM 1377 C C . LEU A 1 191 ? 4.687 10.238 -7.758 1.00 92.12 191 LEU A C 1
ATOM 1379 O O . LEU A 1 191 ? 4.745 11.148 -6.932 1.00 92.12 191 LEU A O 1
ATOM 1383 N N . ARG A 1 192 ? 3.585 9.519 -7.945 1.00 91.19 192 ARG A N 1
ATOM 1384 C CA . ARG A 1 192 ? 2.391 9.577 -7.105 1.00 91.19 192 ARG A CA 1
ATOM 1385 C C . ARG A 1 192 ? 1.963 8.168 -6.755 1.00 91.19 192 ARG A C 1
ATOM 1387 O O . ARG A 1 192 ? 1.969 7.284 -7.609 1.00 91.19 192 ARG A O 1
ATOM 1394 N N . TYR A 1 193 ? 1.572 7.982 -5.506 1.00 91.81 193 TYR A N 1
ATOM 1395 C CA . TYR A 1 193 ? 1.023 6.729 -5.016 1.00 91.81 193 TYR A CA 1
ATOM 1396 C C . TYR A 1 193 ? -0.491 6.836 -4.896 1.00 91.81 193 TYR A C 1
ATOM 1398 O O . TYR A 1 193 ? -1.001 7.790 -4.313 1.00 91.81 193 TYR A O 1
ATOM 1406 N N . HIS A 1 194 ? -1.192 5.859 -5.465 1.00 89.00 194 HIS A N 1
ATOM 1407 C CA . HIS A 1 194 ? -2.656 5.813 -5.528 1.00 89.00 194 HIS A CA 1
ATOM 1408 C C . HIS A 1 194 ? -3.263 4.792 -4.562 1.00 89.00 194 HIS A C 1
ATOM 1410 O O . HIS A 1 194 ? -4.472 4.580 -4.582 1.00 89.00 194 HIS A O 1
ATOM 1416 N N . GLY A 1 195 ? -2.443 4.164 -3.717 1.00 90.06 195 GLY A N 1
ATOM 1417 C CA . GLY A 1 195 ? -2.884 3.135 -2.782 1.00 90.06 195 GLY A CA 1
ATOM 1418 C C . GLY A 1 195 ? -2.747 1.716 -3.329 1.00 90.06 195 GLY A C 1
ATOM 1419 O O . GLY A 1 195 ? -2.113 1.467 -4.358 1.00 90.06 195 GLY A O 1
ATOM 1420 N N . VAL A 1 196 ? -3.362 0.784 -2.606 1.00 88.94 196 VAL A N 1
ATOM 1421 C CA . VAL A 1 196 ? -3.503 -0.611 -3.022 1.00 88.94 196 VAL A CA 1
ATOM 1422 C C . VAL A 1 196 ? -4.718 -0.723 -3.942 1.00 88.94 196 VAL A C 1
ATOM 1424 O O . VAL A 1 196 ? -5.792 -0.202 -3.640 1.00 88.94 196 VAL A O 1
ATOM 1427 N N . SER A 1 197 ? -4.544 -1.383 -5.080 1.00 83.88 197 SER A N 1
ATOM 1428 C CA . SER A 1 197 ? -5.596 -1.673 -6.053 1.00 83.88 197 SER A CA 1
ATOM 1429 C C . SER A 1 197 ? -5.623 -3.167 -6.356 1.00 83.88 197 SER A C 1
ATOM 1431 O O . SER A 1 197 ? -4.660 -3.875 -6.081 1.00 83.88 197 SER A O 1
ATOM 1433 N N . THR A 1 198 ? -6.715 -3.663 -6.926 1.00 84.44 198 THR A N 1
ATOM 1434 C CA . THR A 1 198 ? -6.832 -5.066 -7.334 1.00 84.44 198 THR A CA 1
ATOM 1435 C C . THR A 1 198 ? -6.699 -5.155 -8.846 1.00 84.44 198 THR A C 1
ATOM 1437 O O . THR A 1 198 ? -7.484 -4.543 -9.570 1.00 84.44 198 THR A O 1
ATOM 1440 N N . THR A 1 199 ? -5.739 -5.946 -9.319 1.00 81.44 199 THR A N 1
ATOM 1441 C CA . THR A 1 199 ? -5.633 -6.339 -10.731 1.00 81.44 199 THR A CA 1
ATOM 1442 C C . THR A 1 199 ? -5.856 -7.842 -10.878 1.00 81.44 199 THR A C 1
ATOM 1444 O O . THR A 1 199 ? -5.877 -8.572 -9.887 1.00 81.44 199 THR A O 1
ATOM 1447 N N . ARG A 1 200 ? -6.068 -8.325 -12.103 1.00 80.75 200 ARG A N 1
ATOM 1448 C CA . ARG A 1 200 ? -6.146 -9.762 -12.378 1.00 80.75 200 ARG A CA 1
ATOM 1449 C C . ARG A 1 200 ? -4.826 -10.230 -12.964 1.00 80.75 200 ARG A C 1
ATOM 1451 O O . ARG A 1 200 ? -4.359 -9.659 -13.935 1.00 80.75 200 ARG A O 1
ATOM 1458 N N . VAL A 1 201 ? -4.269 -11.293 -12.399 1.00 75.88 201 VAL A N 1
ATOM 1459 C CA . VAL A 1 201 ? -3.088 -11.991 -12.915 1.00 75.88 201 VAL A CA 1
ATOM 1460 C C . VAL A 1 201 ? -3.525 -13.408 -13.243 1.00 75.88 201 VAL A C 1
ATOM 1462 O O . VAL A 1 201 ? -3.961 -14.137 -12.354 1.00 75.88 201 VAL A O 1
ATOM 1465 N N . GLY A 1 202 ? -3.511 -13.788 -14.522 1.00 71.06 202 GLY A N 1
ATOM 1466 C CA . GLY A 1 202 ? -4.010 -15.109 -14.942 1.00 71.06 202 GLY A CA 1
ATOM 1467 C C . GLY A 1 202 ? -5.468 -15.384 -14.529 1.00 71.06 202 GLY A C 1
ATOM 1468 O O . GLY A 1 202 ? -5.835 -16.521 -14.257 1.00 71.06 202 GLY A O 1
ATOM 1469 N N . GLY A 1 203 ? -6.295 -14.337 -14.416 1.00 71.12 203 GLY A N 1
ATOM 1470 C CA . GLY A 1 203 ? -7.691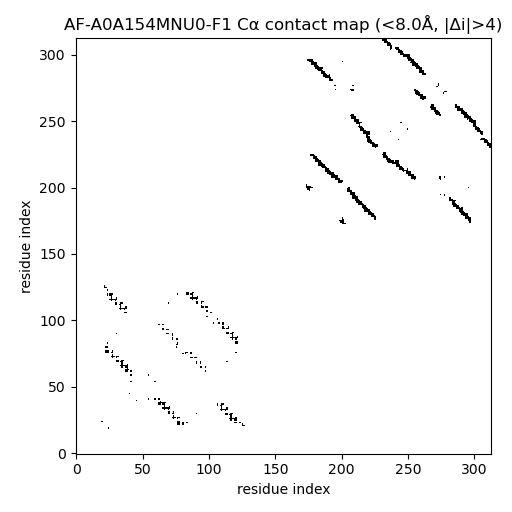 -14.432 -13.965 1.00 71.12 203 GLY A CA 1
ATOM 1471 C C . GLY A 1 203 ? -7.891 -14.419 -12.444 1.00 71.12 203 GLY A C 1
ATOM 1472 O O . GLY A 1 203 ? -9.022 -14.228 -11.992 1.00 71.12 203 GLY A O 1
ATOM 1473 N N . VAL A 1 204 ? -6.822 -14.534 -11.653 1.00 75.00 204 VAL A N 1
ATOM 1474 C CA . VAL A 1 204 ? -6.871 -14.456 -10.187 1.00 75.00 204 VAL A CA 1
ATOM 1475 C C . VAL A 1 204 ? -6.765 -12.991 -9.747 1.00 75.00 204 VAL A C 1
ATOM 1477 O O . VAL A 1 204 ? -5.870 -12.290 -10.222 1.00 75.00 204 VAL A O 1
ATOM 1480 N N . PRO A 1 205 ? -7.656 -12.488 -8.873 1.00 81.12 205 PRO A N 1
ATOM 1481 C CA . PRO A 1 205 ? -7.522 -11.147 -8.314 1.00 81.12 205 PRO A CA 1
ATOM 1482 C C . PRO A 1 205 ? -6.319 -11.085 -7.366 1.00 81.12 205 PRO A C 1
ATOM 1484 O O . PRO A 1 205 ? -6.212 -11.890 -6.443 1.00 81.12 205 PRO A O 1
ATOM 1487 N N . VAL A 1 206 ? -5.434 -10.117 -7.586 1.00 82.00 206 VAL A N 1
ATOM 1488 C CA . VAL A 1 206 ? -4.236 -9.886 -6.776 1.00 82.00 206 VAL A CA 1
ATOM 1489 C C . VAL A 1 206 ? -4.145 -8.406 -6.420 1.00 82.00 206 VAL A C 1
ATOM 1491 O O . VAL A 1 206 ? -4.376 -7.531 -7.258 1.00 82.00 206 VAL A O 1
ATOM 1494 N N . GLU A 1 207 ? -3.823 -8.124 -5.162 1.00 86.75 207 GLU A N 1
ATOM 1495 C CA . GLU A 1 207 ? -3.575 -6.767 -4.689 1.00 86.75 207 GLU A CA 1
ATOM 1496 C C . GLU A 1 207 ? -2.205 -6.263 -5.145 1.00 86.75 207 GLU A C 1
ATOM 1498 O O . GLU A 1 207 ? -1.202 -6.971 -5.076 1.00 86.75 207 GLU A O 1
ATOM 1503 N N . VAL A 1 208 ? -2.160 -5.021 -5.613 1.00 88.81 208 VAL A N 1
ATOM 1504 C CA . VAL A 1 208 ? -0.969 -4.360 -6.146 1.00 88.81 208 VAL A CA 1
ATOM 1505 C C . VAL A 1 208 ? -0.887 -2.933 -5.625 1.00 88.81 208 VAL A C 1
ATOM 1507 O O . VAL A 1 208 ? -1.889 -2.235 -5.490 1.00 88.81 208 VAL A O 1
ATOM 1510 N N . LEU A 1 209 ? 0.328 -2.469 -5.372 1.00 90.62 209 LEU A N 1
ATOM 1511 C CA . LEU A 1 209 ? 0.631 -1.063 -5.161 1.00 90.62 209 LEU A CA 1
ATOM 1512 C C . LEU A 1 209 ? 0.511 -0.329 -6.499 1.00 90.62 209 LEU A C 1
ATOM 1514 O O . LEU A 1 209 ? 1.184 -0.687 -7.470 1.00 90.62 209 LEU A O 1
ATOM 1518 N N . ARG A 1 210 ? -0.332 0.702 -6.552 1.00 93.56 210 ARG A N 1
ATOM 1519 C CA . ARG A 1 210 ? -0.542 1.497 -7.763 1.00 93.56 210 ARG A CA 1
ATOM 1520 C C . ARG A 1 210 ? 0.245 2.797 -7.695 1.00 93.56 210 ARG A C 1
ATOM 1522 O O . ARG A 1 210 ? -0.007 3.644 -6.833 1.00 93.56 210 ARG A O 1
ATOM 1529 N N . PHE A 1 211 ? 1.147 2.989 -8.649 1.00 92.69 211 PHE A N 1
ATOM 1530 C CA . PHE A 1 211 ? 1.917 4.219 -8.799 1.00 92.69 211 PHE A CA 1
ATOM 1531 C C . PHE A 1 211 ? 1.703 4.840 -10.173 1.00 92.69 211 PHE A C 1
ATOM 1533 O O . PHE A 1 211 ? 1.493 4.140 -11.162 1.00 92.69 211 PHE A O 1
ATOM 1540 N N . THR A 1 212 ? 1.824 6.162 -10.243 1.00 93.81 212 THR A N 1
ATOM 1541 C CA . THR A 1 212 ? 2.031 6.867 -11.509 1.00 93.81 212 THR A CA 1
ATOM 1542 C C . THR A 1 212 ? 3.306 7.682 -11.451 1.00 93.81 212 THR A C 1
ATOM 1544 O O . THR A 1 212 ? 3.551 8.331 -10.437 1.00 93.81 212 THR A O 1
ATOM 1547 N N . ALA A 1 213 ? 4.081 7.702 -12.526 1.00 93.19 213 ALA A N 1
ATOM 1548 C CA . ALA A 1 213 ? 5.287 8.514 -12.643 1.00 93.19 213 ALA A CA 1
ATOM 1549 C C . ALA A 1 213 ? 5.334 9.212 -14.005 1.00 93.19 213 ALA A C 1
ATOM 1551 O O . ALA A 1 213 ? 4.800 8.714 -14.995 1.00 93.19 213 ALA A O 1
ATOM 1552 N N . SER A 1 214 ? 6.001 10.360 -14.075 1.00 92.06 214 SER A N 1
ATOM 1553 C CA . SER A 1 214 ? 6.271 11.032 -15.353 1.00 92.06 214 SER A CA 1
ATOM 1554 C C . SER A 1 214 ? 7.438 10.374 -16.086 1.00 92.06 214 SER A C 1
ATOM 1556 O O . SER A 1 214 ? 7.466 10.313 -17.316 1.00 92.06 214 SER A O 1
ATOM 1558 N N . ARG A 1 215 ? 8.425 9.899 -15.319 1.00 93.12 215 ARG A N 1
ATOM 1559 C CA . ARG A 1 215 ? 9.643 9.283 -15.837 1.00 93.12 215 ARG A CA 1
ATOM 1560 C C . ARG A 1 215 ? 10.206 8.278 -14.842 1.00 93.12 215 ARG A C 1
ATOM 1562 O O . ARG A 1 215 ? 10.223 8.535 -13.637 1.00 93.12 215 ARG A O 1
ATOM 1569 N N . ILE A 1 216 ? 10.686 7.163 -15.375 1.00 95.19 216 ILE A N 1
ATOM 1570 C CA . ILE A 1 216 ? 11.371 6.104 -14.641 1.00 95.19 216 ILE A CA 1
ATOM 1571 C C . ILE A 1 216 ? 12.711 5.868 -15.337 1.00 95.19 216 ILE A C 1
ATOM 1573 O O . ILE A 1 216 ? 12.727 5.507 -16.512 1.00 95.19 216 ILE A O 1
ATOM 1577 N N . ASP A 1 217 ? 13.819 6.070 -14.632 1.00 95.06 217 ASP A N 1
ATOM 1578 C CA . ASP A 1 217 ? 15.163 5.744 -15.114 1.00 95.06 217 ASP A CA 1
ATOM 1579 C C . ASP A 1 217 ? 15.690 4.516 -14.354 1.00 95.06 217 ASP A C 1
ATOM 1581 O O . ASP A 1 217 ? 15.591 4.432 -13.127 1.00 95.06 217 ASP A O 1
ATOM 1585 N N . ILE A 1 218 ? 16.207 3.536 -15.096 1.00 95.00 218 ILE A N 1
ATOM 1586 C CA . ILE A 1 218 ? 16.548 2.192 -14.618 1.00 95.00 218 ILE A CA 1
ATOM 1587 C C . ILE A 1 218 ? 17.977 1.866 -15.058 1.00 95.00 218 ILE A C 1
ATOM 1589 O O . ILE A 1 218 ? 18.226 1.598 -16.235 1.00 95.00 218 ILE A O 1
ATOM 1593 N N . THR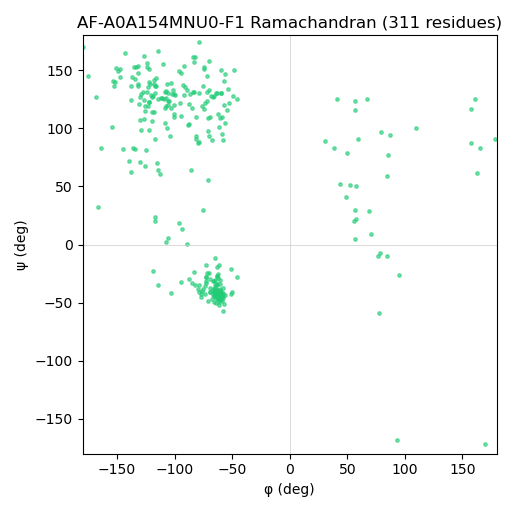 A 1 219 ? 18.921 1.869 -14.124 1.00 95.88 219 THR A N 1
ATOM 1594 C CA . THR A 1 219 ? 20.335 1.596 -14.413 1.00 95.88 219 THR A CA 1
ATOM 1595 C C . THR A 1 219 ? 20.639 0.105 -14.304 1.00 95.88 219 THR A C 1
ATOM 1597 O O . THR A 1 219 ? 20.289 -0.530 -13.308 1.00 95.88 219 THR A O 1
ATOM 1600 N N . SER A 1 220 ? 21.342 -0.448 -15.297 1.00 91.69 220 SER A N 1
ATOM 1601 C CA . SER A 1 220 ? 21.693 -1.877 -15.372 1.00 91.69 220 SER A CA 1
ATOM 1602 C C . SER A 1 220 ? 20.457 -2.787 -15.330 1.00 91.69 220 SER A C 1
ATOM 1604 O O . SER A 1 220 ? 20.366 -3.702 -14.512 1.00 91.69 220 SER A O 1
ATOM 1606 N N . LEU A 1 221 ? 19.472 -2.494 -16.185 1.00 92.06 221 LEU A N 1
ATOM 1607 C CA . LEU A 1 221 ? 18.193 -3.200 -16.222 1.00 92.06 221 LEU A CA 1
ATOM 1608 C C . LEU A 1 221 ? 18.372 -4.693 -16.515 1.00 92.06 221 LEU A C 1
ATOM 1610 O O . LEU A 1 221 ? 18.969 -5.081 -17.520 1.00 92.06 221 LEU A O 1
ATOM 1614 N N . VAL A 1 222 ? 17.747 -5.526 -15.691 1.00 88.50 222 VAL A N 1
ATOM 1615 C CA . VAL A 1 222 ? 17.490 -6.932 -15.997 1.00 88.50 222 VAL A CA 1
ATOM 1616 C C . VAL A 1 222 ? 16.027 -7.217 -15.702 1.00 88.50 222 VAL A C 1
ATOM 1618 O O . VAL A 1 222 ? 15.576 -7.069 -14.570 1.00 88.50 222 VAL A O 1
ATOM 1621 N N . GLN A 1 223 ? 15.291 -7.650 -16.715 1.00 88.19 223 GLN A N 1
ATOM 1622 C CA . GLN A 1 223 ? 13.893 -8.034 -16.607 1.00 88.19 223 GLN A CA 1
ATOM 1623 C C . GLN A 1 223 ? 13.739 -9.517 -16.934 1.00 88.19 223 GLN A C 1
ATOM 1625 O O . GLN A 1 223 ? 14.324 -10.007 -17.897 1.00 88.19 223 GLN A O 1
ATOM 1630 N N . THR A 1 224 ? 12.947 -10.227 -16.137 1.00 82.44 224 THR A N 1
ATOM 1631 C CA . THR A 1 224 ? 12.594 -11.635 -16.345 1.00 82.44 224 THR A CA 1
ATOM 1632 C C . THR A 1 224 ? 11.076 -11.780 -16.316 1.00 82.44 224 THR A C 1
ATOM 1634 O O . THR A 1 224 ? 10.426 -11.264 -15.407 1.00 82.44 224 THR A O 1
ATOM 1637 N N . SER A 1 225 ? 10.507 -12.461 -17.305 1.00 79.62 225 SER A N 1
ATOM 1638 C CA . SER A 1 225 ? 9.063 -12.673 -17.443 1.00 79.62 225 SER A CA 1
ATOM 1639 C C . SER A 1 225 ? 8.767 -14.004 -18.121 1.00 79.62 225 SER A C 1
ATOM 1641 O O . SER A 1 225 ? 9.517 -14.420 -18.999 1.00 79.62 225 SER A O 1
ATOM 1643 N N . GLU A 1 226 ? 7.647 -14.628 -17.787 1.00 74.00 226 GLU A N 1
ATOM 1644 C CA . GLU A 1 226 ? 7.155 -15.813 -18.494 1.00 74.00 226 GLU A CA 1
ATOM 1645 C C . GLU A 1 226 ? 6.475 -15.408 -19.817 1.00 74.00 226 GLU A C 1
ATOM 1647 O O . GLU A 1 226 ? 5.657 -14.481 -19.853 1.00 74.00 226 GLU A O 1
ATOM 1652 N N . LEU A 1 227 ? 6.842 -16.057 -20.924 1.00 64.75 227 LEU A N 1
ATOM 1653 C CA . LEU A 1 227 ? 6.245 -15.835 -22.245 1.00 64.75 227 LEU A CA 1
ATOM 1654 C C . LEU A 1 227 ? 4.896 -16.560 -22.375 1.00 64.75 227 LEU A C 1
ATOM 1656 O O . LEU A 1 227 ? 4.454 -17.274 -21.482 1.00 64.75 227 LEU A O 1
ATOM 1660 N N . VAL A 1 228 ? 4.192 -16.341 -23.494 1.00 64.69 228 VAL A N 1
ATOM 1661 C CA . VAL A 1 228 ? 2.921 -17.041 -23.800 1.00 64.69 228 VAL A CA 1
ATOM 1662 C C . VAL A 1 228 ? 3.121 -18.547 -23.892 1.00 64.69 228 VAL A C 1
ATOM 1664 O O . VAL A 1 228 ? 2.237 -19.296 -23.496 1.00 64.69 228 VAL A O 1
ATOM 1667 N N . ASP A 1 229 ? 4.306 -18.964 -24.315 1.00 66.06 229 ASP A N 1
ATOM 1668 C CA . ASP A 1 229 ? 4.614 -20.356 -24.621 1.00 66.06 229 ASP A CA 1
ATOM 1669 C C . ASP A 1 229 ? 5.232 -21.105 -23.421 1.00 66.06 229 ASP A C 1
ATOM 1671 O O . ASP A 1 229 ? 5.801 -22.176 -23.591 1.00 66.06 229 ASP A O 1
ATOM 1675 N N . GLY A 1 230 ? 5.173 -20.534 -22.207 1.00 68.06 230 GLY A N 1
ATOM 1676 C CA . GLY A 1 230 ? 5.722 -21.122 -20.971 1.00 68.06 230 GLY A CA 1
ATOM 1677 C C . GLY A 1 230 ? 7.244 -20.994 -20.799 1.00 68.06 230 GLY A C 1
ATOM 1678 O O . GLY A 1 230 ? 7.773 -21.301 -19.734 1.00 68.06 230 GLY A O 1
ATOM 1679 N N . HIS A 1 231 ? 7.958 -20.505 -21.815 1.00 70.94 231 HIS A N 1
ATOM 1680 C CA . HIS A 1 231 ? 9.391 -20.203 -21.737 1.00 70.94 231 HIS A CA 1
ATOM 1681 C C . HIS A 1 231 ? 9.680 -18.927 -20.937 1.00 70.94 231 HIS A C 1
ATOM 1683 O O . HIS A 1 231 ? 8.877 -17.989 -20.901 1.00 70.94 231 HIS A O 1
ATOM 1689 N N . LEU A 1 232 ? 10.866 -18.842 -20.337 1.00 76.06 232 LEU A N 1
ATOM 1690 C CA . LEU A 1 232 ? 11.324 -17.650 -19.631 1.00 76.06 232 LEU A CA 1
ATOM 1691 C C . LEU A 1 232 ? 12.010 -16.690 -20.598 1.00 76.06 232 LEU A C 1
ATOM 1693 O O . LEU A 1 232 ? 13.034 -16.995 -21.206 1.00 76.06 232 LEU A O 1
ATOM 1697 N N . GLY A 1 233 ? 11.469 -15.482 -20.693 1.00 75.94 233 GLY A N 1
ATOM 1698 C CA . GLY A 1 233 ? 12.085 -14.364 -21.387 1.00 75.94 233 GLY A CA 1
ATOM 1699 C C . GLY A 1 233 ? 12.917 -13.543 -20.421 1.00 75.94 233 GLY A C 1
ATOM 1700 O O . GLY A 1 233 ? 12.429 -13.110 -19.374 1.00 75.94 233 GLY A O 1
ATOM 1701 N N . ARG A 1 234 ? 14.167 -13.284 -20.787 1.00 82.62 234 ARG A N 1
ATOM 1702 C CA . ARG A 1 234 ? 15.068 -12.404 -20.048 1.00 82.62 234 ARG A CA 1
ATOM 1703 C C . ARG A 1 234 ? 15.551 -11.281 -20.952 1.00 82.62 234 ARG A C 1
ATOM 1705 O O . ARG A 1 234 ? 16.176 -11.533 -21.977 1.00 82.62 234 ARG A O 1
ATOM 1712 N N . ILE A 1 235 ? 15.311 -10.043 -20.539 1.00 84.44 235 ILE A N 1
ATOM 1713 C CA . ILE A 1 235 ? 15.816 -8.833 -21.192 1.00 84.44 235 ILE A CA 1
ATOM 1714 C C . ILE A 1 235 ? 16.908 -8.255 -20.298 1.00 84.44 235 ILE A C 1
ATOM 1716 O O . ILE A 1 235 ? 16.700 -8.061 -19.105 1.00 84.44 235 ILE A O 1
ATOM 1720 N N . THR A 1 236 ? 18.096 -8.022 -20.843 1.00 85.50 236 THR A N 1
ATOM 1721 C CA . THR A 1 236 ? 19.251 -7.511 -20.093 1.00 85.50 236 THR A CA 1
ATOM 1722 C C . THR A 1 236 ? 19.860 -6.324 -20.824 1.00 85.50 236 THR A C 1
ATOM 1724 O O . THR A 1 236 ? 20.183 -6.425 -22.007 1.00 85.50 236 THR A O 1
ATOM 1727 N N . ALA A 1 237 ? 20.023 -5.211 -20.119 1.00 87.31 237 ALA A N 1
ATOM 1728 C CA . ALA A 1 237 ? 20.760 -4.045 -20.579 1.00 87.31 237 ALA A CA 1
ATOM 1729 C C . ALA A 1 237 ? 22.232 -4.135 -20.125 1.00 87.31 237 ALA A C 1
ATOM 1731 O O . ALA A 1 237 ? 22.522 -4.778 -19.110 1.00 87.31 237 ALA A O 1
ATOM 1732 N N . PRO A 1 238 ? 23.179 -3.499 -20.835 1.00 89.81 238 PRO A N 1
ATOM 1733 C CA . PRO A 1 238 ? 24.572 -3.455 -20.405 1.00 89.81 238 PRO A CA 1
ATOM 1734 C C . PRO A 1 238 ? 24.736 -2.860 -18.993 1.00 89.81 238 PRO A C 1
ATOM 1736 O O . PRO A 1 238 ? 23.996 -1.935 -18.633 1.00 89.81 238 PRO A O 1
ATOM 1739 N N . PRO A 1 239 ? 25.719 -3.321 -18.199 1.00 90.44 239 PRO A N 1
ATOM 1740 C CA . PRO A 1 239 ? 26.033 -2.714 -16.908 1.00 90.44 239 PRO A CA 1
ATOM 1741 C C . PRO A 1 239 ? 26.284 -1.205 -17.034 1.00 90.44 239 PRO A C 1
ATOM 1743 O O . PRO A 1 239 ? 26.981 -0.760 -17.944 1.00 90.44 239 PRO A O 1
ATOM 1746 N N . GLY A 1 240 ? 25.690 -0.414 -16.140 1.00 87.25 240 GLY A N 1
ATOM 1747 C CA . GLY A 1 240 ? 25.798 1.049 -16.135 1.00 87.25 240 GLY A CA 1
ATOM 1748 C C . GLY A 1 240 ? 24.946 1.772 -17.186 1.00 87.25 240 GLY A C 1
ATOM 1749 O O . GLY A 1 240 ? 24.809 2.991 -17.106 1.00 87.25 240 GLY A O 1
ATOM 1750 N N . SER A 1 241 ? 24.332 1.061 -18.138 1.00 92.25 241 SER A N 1
ATOM 1751 C CA . SER A 1 241 ? 23.401 1.680 -19.089 1.00 92.25 241 SER A CA 1
ATOM 1752 C C . SER A 1 241 ? 22.089 2.069 -18.404 1.00 92.25 241 SER A C 1
ATOM 1754 O O . SER A 1 241 ? 21.612 1.368 -17.509 1.00 92.25 241 SER A O 1
ATOM 1756 N N . VAL A 1 242 ? 21.500 3.185 -18.838 1.00 93.69 242 VAL A N 1
ATOM 1757 C CA . VAL A 1 242 ? 20.227 3.687 -18.308 1.00 93.69 242 VAL A CA 1
ATOM 1758 C C . VAL A 1 242 ? 19.114 3.381 -19.300 1.00 93.69 242 VAL A C 1
ATOM 1760 O O . VAL A 1 242 ? 19.121 3.864 -20.431 1.00 93.69 242 V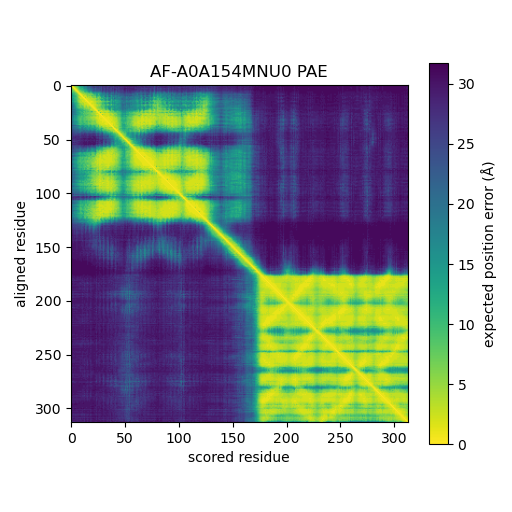AL A O 1
ATOM 1763 N N . SER A 1 243 ? 18.154 2.574 -18.862 1.00 89.25 243 SER A N 1
ATOM 1764 C CA . SER A 1 243 ? 16.885 2.365 -19.554 1.00 89.25 243 SER A CA 1
ATOM 1765 C C . SER A 1 243 ? 15.862 3.367 -19.040 1.00 89.25 243 SER A C 1
ATOM 1767 O O . SER A 1 243 ? 15.753 3.569 -17.833 1.00 89.25 243 SER A O 1
ATOM 1769 N N . THR A 1 244 ? 15.094 3.983 -19.932 1.00 90.19 244 THR A N 1
ATOM 1770 C CA . THR A 1 244 ? 14.136 5.031 -19.561 1.00 90.19 244 THR A CA 1
ATOM 1771 C C . THR A 1 244 ? 12.731 4.618 -19.969 1.00 90.19 244 THR A C 1
ATOM 1773 O O . THR A 1 244 ? 12.495 4.293 -21.132 1.00 90.19 244 THR A O 1
ATOM 1776 N N . ALA A 1 245 ? 11.787 4.684 -19.032 1.00 88.69 245 ALA A N 1
ATOM 1777 C CA . ALA A 1 245 ? 10.359 4.631 -19.307 1.00 88.69 245 ALA A CA 1
ATOM 1778 C C . ALA A 1 245 ? 9.730 6.022 -19.149 1.00 88.69 245 ALA A C 1
ATOM 1780 O O . ALA A 1 245 ? 9.822 6.648 -18.089 1.00 88.69 245 ALA A O 1
ATOM 1781 N N . THR A 1 246 ? 9.081 6.501 -20.210 1.00 86.19 246 THR A N 1
ATOM 1782 C CA . THR A 1 246 ? 8.330 7.767 -20.229 1.00 86.19 246 THR A CA 1
ATOM 1783 C C . THR A 1 246 ? 6.886 7.543 -20.667 1.00 86.19 246 THR A C 1
ATOM 1785 O O . THR A 1 246 ? 6.582 6.590 -21.385 1.00 86.19 246 THR A O 1
ATOM 1788 N N . GLY A 1 247 ? 5.980 8.410 -20.218 1.00 79.56 247 GLY A N 1
ATOM 1789 C CA . GLY A 1 247 ? 4.544 8.283 -20.466 1.00 79.56 247 GLY A CA 1
ATOM 1790 C C . GLY A 1 247 ? 3.751 9.432 -19.847 1.00 79.56 247 GLY A C 1
ATOM 1791 O O . GLY A 1 247 ? 4.294 10.225 -19.076 1.00 79.56 247 GLY A O 1
ATOM 1792 N N . HIS A 1 248 ? 2.463 9.523 -20.177 1.00 81.25 248 HIS A N 1
ATOM 1793 C CA . HIS A 1 248 ? 1.581 10.606 -19.726 1.00 81.25 248 HIS A CA 1
ATOM 1794 C C . HIS A 1 248 ? 0.321 10.089 -19.001 1.00 81.25 248 HIS A C 1
ATOM 1796 O O . HIS A 1 248 ? -0.752 10.079 -19.601 1.00 81.25 248 HIS A O 1
ATOM 1802 N N . PRO A 1 249 ? 0.393 9.736 -17.704 1.00 86.94 249 PRO A N 1
ATOM 1803 C CA . PRO A 1 249 ? 1.573 9.319 -16.945 1.00 86.94 249 PRO A CA 1
ATOM 1804 C C . PRO A 1 249 ? 1.878 7.824 -17.158 1.00 86.94 249 PRO A C 1
ATOM 1806 O O . PRO A 1 249 ? 1.006 7.058 -17.558 1.00 86.94 249 PRO A O 1
ATOM 1809 N N . VAL A 1 250 ? 3.103 7.393 -16.849 1.00 89.88 250 VAL A N 1
ATOM 1810 C CA . VAL A 1 250 ? 3.421 5.961 -16.728 1.00 89.88 250 VAL A CA 1
ATOM 1811 C C . VAL A 1 250 ? 2.679 5.408 -15.522 1.00 89.88 250 VAL A C 1
ATOM 1813 O O . VAL A 1 250 ? 2.829 5.946 -14.426 1.00 89.88 250 VAL A O 1
ATOM 1816 N N . GLU A 1 251 ? 1.921 4.335 -15.702 1.00 91.44 251 GLU A N 1
ATOM 1817 C CA . GLU A 1 251 ? 1.255 3.629 -14.611 1.00 91.44 251 GLU A CA 1
ATOM 1818 C C . GLU A 1 251 ? 1.978 2.313 -14.316 1.00 91.44 251 GLU A C 1
ATOM 1820 O O . GLU A 1 251 ? 2.266 1.526 -15.217 1.00 91.44 251 GLU A O 1
ATOM 1825 N N . LEU A 1 252 ? 2.271 2.085 -13.036 1.00 90.38 252 LEU A N 1
ATOM 1826 C CA . LEU A 1 252 ? 3.001 0.923 -12.549 1.00 90.38 252 LEU A CA 1
ATOM 1827 C C . LEU A 1 252 ? 2.147 0.174 -11.521 1.00 90.38 252 LEU A C 1
ATOM 1829 O O . LEU A 1 252 ? 1.743 0.753 -10.506 1.00 90.38 252 LEU A O 1
ATOM 1833 N N . LEU A 1 253 ? 1.891 -1.109 -11.787 1.00 91.00 253 LEU A N 1
ATOM 1834 C CA . LEU A 1 253 ? 1.170 -2.009 -10.886 1.00 91.00 253 LEU A CA 1
ATOM 1835 C C . LEU A 1 253 ? 2.146 -3.002 -10.251 1.00 91.00 253 LEU A C 1
ATOM 1837 O O . LEU A 1 253 ? 2.534 -4.008 -10.858 1.00 91.00 253 LEU A O 1
ATOM 1841 N N . THR A 1 254 ? 2.538 -2.710 -9.015 1.00 90.69 254 THR A N 1
ATOM 1842 C CA . THR A 1 254 ? 3.662 -3.353 -8.331 1.00 90.69 254 THR A CA 1
ATOM 1843 C C . THR A 1 254 ? 3.198 -4.268 -7.203 1.00 90.69 254 THR A C 1
ATOM 1845 O O . THR A 1 254 ? 2.519 -3.836 -6.281 1.00 90.69 254 THR A O 1
ATOM 1848 N N . LEU A 1 255 ? 3.615 -5.530 -7.223 1.00 89.62 255 LEU A N 1
ATOM 1849 C CA . LEU A 1 255 ? 3.387 -6.490 -6.135 1.00 89.62 255 LEU A CA 1
ATOM 1850 C C . LEU A 1 255 ? 4.372 -6.291 -4.985 1.00 89.62 255 LEU A C 1
ATOM 1852 O O . LEU A 1 255 ? 4.027 -6.444 -3.816 1.00 89.62 255 LEU A O 1
ATOM 1856 N N . ARG A 1 256 ? 5.622 -5.970 -5.319 1.00 88.94 256 ARG A N 1
ATOM 1857 C CA . ARG A 1 256 ? 6.682 -5.764 -4.336 1.00 88.94 256 ARG A CA 1
ATOM 1858 C C . ARG A 1 256 ? 7.734 -4.814 -4.875 1.00 88.94 256 ARG A C 1
ATOM 1860 O O . ARG A 1 256 ? 8.174 -4.978 -6.009 1.00 88.94 256 ARG A O 1
ATOM 1867 N N . LEU A 1 257 ? 8.178 -3.880 -4.045 1.00 93.19 257 LEU A N 1
ATOM 1868 C CA . LEU A 1 257 ? 9.333 -3.029 -4.311 1.00 93.19 257 LEU A CA 1
ATOM 1869 C C . LEU A 1 257 ? 10.284 -3.140 -3.124 1.00 93.19 257 LEU A C 1
ATOM 1871 O O . LEU A 1 257 ? 10.001 -2.627 -2.041 1.00 93.19 257 LEU A O 1
ATOM 1875 N N . LYS A 1 258 ? 11.411 -3.815 -3.333 1.00 92.31 258 LYS A N 1
ATOM 1876 C CA . LYS A 1 258 ? 12.460 -3.989 -2.329 1.00 92.31 258 LYS A CA 1
ATOM 1877 C C . LYS A 1 258 ? 13.739 -3.318 -2.806 1.00 92.31 258 LYS A C 1
ATOM 1879 O O . LYS A 1 258 ? 14.111 -3.486 -3.961 1.00 92.31 258 LYS A O 1
ATOM 1884 N N . GLY A 1 259 ? 14.423 -2.601 -1.927 1.00 92.38 259 GLY A N 1
ATOM 1885 C CA . GLY A 1 259 ? 15.701 -1.959 -2.234 1.00 92.38 259 GLY A CA 1
ATOM 1886 C C . GLY A 1 259 ? 16.114 -0.998 -1.131 1.00 92.38 259 GLY A C 1
ATOM 1887 O O . GLY A 1 259 ? 15.469 -0.932 -0.084 1.00 92.38 259 GLY A O 1
ATOM 1888 N N . THR A 1 260 ? 17.168 -0.232 -1.372 1.00 91.25 260 THR A N 1
ATOM 1889 C CA . THR A 1 260 ? 17.626 0.804 -0.444 1.00 91.25 260 THR A CA 1
ATOM 1890 C C . THR A 1 260 ? 17.151 2.158 -0.944 1.00 91.25 260 THR A C 1
ATOM 1892 O O . THR A 1 260 ? 17.624 2.653 -1.964 1.00 91.25 260 THR A O 1
ATOM 1895 N N . LEU A 1 261 ? 16.192 2.764 -0.248 1.00 90.38 261 LEU A N 1
ATOM 1896 C CA . LEU A 1 261 ? 15.691 4.091 -0.577 1.00 90.38 261 LEU A CA 1
ATOM 1897 C C . LEU A 1 261 ? 16.722 5.153 -0.179 1.00 90.38 261 LEU A C 1
ATOM 1899 O O . LEU A 1 261 ? 17.064 5.273 0.996 1.00 90.38 261 LEU A O 1
ATOM 1903 N N . SER A 1 262 ? 17.177 5.950 -1.142 1.00 86.81 262 SER A N 1
ATOM 1904 C CA . SER A 1 262 ? 18.028 7.118 -0.914 1.00 86.81 262 SER A CA 1
ATOM 1905 C C . SER A 1 262 ? 17.171 8.354 -0.643 1.00 86.81 262 SER A C 1
ATOM 1907 O O . SER A 1 262 ? 16.608 8.957 -1.559 1.00 86.81 262 SER A O 1
ATOM 1909 N N . VAL A 1 263 ? 17.082 8.764 0.620 1.00 76.88 263 VAL A N 1
ATOM 1910 C CA . VAL A 1 263 ? 16.377 9.991 1.014 1.00 76.88 263 VAL A CA 1
ATOM 1911 C C . VAL A 1 263 ? 17.332 11.174 0.866 1.00 76.88 263 VAL A C 1
ATOM 1913 O O . VAL A 1 263 ? 18.377 11.213 1.517 1.00 76.88 263 VAL A O 1
ATOM 1916 N N . LEU A 1 264 ? 16.989 12.124 -0.016 1.00 69.25 264 LEU A N 1
ATOM 1917 C CA . LEU A 1 264 ? 17.775 13.341 -0.299 1.00 69.25 264 LEU A CA 1
ATOM 1918 C C . LEU A 1 264 ? 19.239 13.074 -0.719 1.00 69.25 264 LEU A C 1
ATOM 1920 O O . LEU A 1 264 ? 20.080 13.957 -0.610 1.00 69.25 264 LEU A O 1
ATOM 1924 N N . GLY A 1 265 ? 19.557 11.859 -1.184 1.00 65.44 265 GLY A N 1
ATOM 1925 C CA . GLY A 1 265 ? 20.924 11.454 -1.542 1.00 65.44 265 GLY A CA 1
ATOM 1926 C C . GLY A 1 265 ? 21.880 11.281 -0.353 1.00 65.44 265 GLY A C 1
ATOM 1927 O O . GLY A 1 265 ? 23.075 11.111 -0.565 1.00 65.44 265 GLY A O 1
ATOM 1928 N N . LEU A 1 266 ? 21.369 11.326 0.883 1.00 64.81 266 LEU A N 1
ATOM 1929 C CA . LEU A 1 266 ? 22.180 11.370 2.106 1.00 64.81 266 LEU A CA 1
ATOM 1930 C C . LEU A 1 266 ? 22.026 10.108 2.966 1.00 64.81 266 LEU A C 1
ATOM 1932 O O . LEU A 1 266 ? 22.984 9.683 3.605 1.00 64.81 266 LEU A O 1
ATOM 1936 N N . ILE A 1 267 ? 20.827 9.513 3.000 1.00 73.50 267 ILE A N 1
ATOM 1937 C CA . ILE A 1 267 ? 20.494 8.390 3.891 1.00 73.50 267 ILE A CA 1
ATOM 1938 C C . ILE A 1 267 ? 19.930 7.231 3.068 1.00 73.50 267 ILE A C 1
ATOM 1940 O O . ILE A 1 267 ? 18.941 7.408 2.357 1.00 73.50 267 ILE A O 1
ATOM 1944 N N . GLY A 1 268 ? 20.542 6.049 3.188 1.00 84.56 268 GLY A N 1
ATOM 1945 C CA . GLY A 1 268 ? 20.052 4.800 2.603 1.00 84.56 268 GLY A CA 1
ATOM 1946 C C . GLY A 1 268 ? 19.219 4.004 3.607 1.00 84.56 268 GLY A C 1
ATOM 1947 O O . GLY A 1 268 ? 19.763 3.480 4.577 1.00 84.56 268 GLY A O 1
ATOM 1948 N N . LEU A 1 269 ? 17.909 3.901 3.378 1.00 88.69 269 LEU A N 1
ATOM 1949 C CA . LEU A 1 269 ? 16.995 3.117 4.210 1.00 88.69 269 LEU A CA 1
ATOM 1950 C C . LEU A 1 269 ? 16.589 1.831 3.472 1.00 88.69 269 LEU A C 1
ATOM 1952 O O . LEU A 1 269 ? 15.977 1.931 2.407 1.00 88.69 269 LEU A O 1
ATOM 1956 N N . PRO A 1 270 ? 16.869 0.628 4.0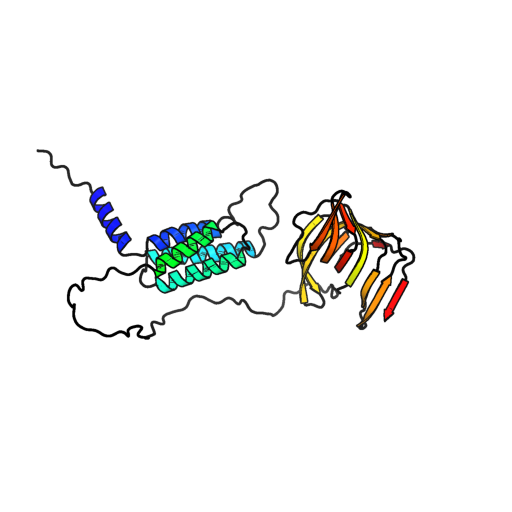02 1.00 90.81 270 PRO A N 1
ATOM 1957 C CA . PRO A 1 270 ? 16.354 -0.599 3.412 1.00 90.81 270 PRO A CA 1
ATOM 1958 C C . PRO A 1 270 ? 14.830 -0.638 3.548 1.00 90.81 270 PRO A C 1
ATOM 1960 O O . PRO A 1 270 ? 14.283 -0.482 4.641 1.00 90.81 270 PRO A O 1
ATOM 1963 N N . VAL A 1 271 ? 14.142 -0.861 2.434 1.00 90.50 271 VAL A N 1
ATOM 1964 C CA . VAL A 1 271 ? 12.681 -0.912 2.375 1.00 90.50 271 VAL A CA 1
ATOM 1965 C C . VAL A 1 271 ? 12.198 -2.145 1.622 1.00 90.50 271 VAL A C 1
ATOM 1967 O O . VAL A 1 271 ? 12.887 -2.700 0.764 1.00 90.50 271 VAL A O 1
ATOM 1970 N N . ASP A 1 272 ? 10.991 -2.577 1.971 1.00 90.88 272 ASP A N 1
ATOM 1971 C CA . ASP A 1 272 ? 10.309 -3.723 1.379 1.00 90.88 272 ASP A CA 1
ATOM 1972 C C . ASP A 1 272 ? 8.808 -3.430 1.323 1.00 90.88 272 ASP A C 1
ATOM 1974 O O . ASP A 1 272 ? 8.050 -3.788 2.229 1.00 90.88 272 ASP A O 1
ATOM 1978 N N . PHE A 1 273 ? 8.404 -2.694 0.291 1.00 89.31 273 PHE A N 1
ATOM 1979 C CA . PHE A 1 273 ? 7.023 -2.279 0.101 1.00 89.31 273 PHE A CA 1
ATOM 1980 C C . PHE A 1 273 ? 6.217 -3.386 -0.567 1.00 89.31 273 PHE A C 1
ATOM 1982 O O . PHE A 1 273 ? 6.619 -3.939 -1.592 1.00 89.31 273 PHE A O 1
ATOM 1989 N N . THR A 1 274 ? 5.060 -3.675 0.017 1.00 86.62 274 THR A N 1
ATOM 1990 C CA . THR A 1 274 ? 4.080 -4.680 -0.431 1.00 86.62 274 THR A CA 1
ATOM 1991 C C . THR A 1 274 ? 2.672 -4.140 -0.166 1.00 86.62 274 THR A C 1
ATOM 1993 O O . THR A 1 274 ? 2.555 -3.189 0.608 1.00 86.62 274 THR A O 1
ATOM 1996 N N . PRO A 1 275 ? 1.602 -4.704 -0.750 1.00 85.31 275 PRO A N 1
ATOM 1997 C CA . PRO A 1 275 ? 0.230 -4.325 -0.409 1.00 85.31 275 PRO A CA 1
ATOM 1998 C C . PRO A 1 275 ? -0.052 -4.319 1.104 1.00 85.31 275 PRO A C 1
ATOM 2000 O O . PRO A 1 275 ? -0.624 -3.357 1.608 1.00 85.31 275 PRO A O 1
ATOM 2003 N N . ASP A 1 276 ? 0.461 -5.314 1.838 1.00 84.31 276 ASP A N 1
ATOM 2004 C CA . ASP A 1 276 ? 0.322 -5.419 3.302 1.00 84.31 276 ASP A CA 1
ATOM 2005 C C . ASP A 1 276 ? 1.166 -4.395 4.080 1.00 84.31 276 ASP A C 1
ATOM 2007 O O . ASP A 1 276 ? 0.880 -4.064 5.232 1.00 84.31 276 ASP A O 1
ATOM 2011 N N . ARG A 1 277 ? 2.249 -3.906 3.466 1.00 84.75 277 ARG A N 1
ATOM 2012 C CA . ARG A 1 277 ? 3.182 -2.919 4.035 1.00 84.75 277 ARG A CA 1
ATOM 2013 C C . ARG A 1 277 ? 3.405 -1.788 3.025 1.00 84.75 277 ARG A C 1
ATOM 2015 O O . ARG A 1 277 ? 4.477 -1.727 2.407 1.00 84.75 277 ARG A O 1
ATOM 2022 N N . PRO A 1 278 ? 2.393 -0.930 2.801 1.00 88.19 278 PRO A N 1
ATOM 2023 C CA . PRO A 1 278 ? 2.466 0.120 1.797 1.00 88.19 278 PRO A CA 1
ATOM 2024 C C . PRO A 1 278 ? 3.450 1.225 2.218 1.00 88.19 278 PRO A C 1
ATOM 2026 O O . PRO A 1 278 ? 3.732 1.391 3.409 1.00 88.19 278 PRO A O 1
ATOM 2029 N N . PRO A 1 279 ? 3.976 2.011 1.264 1.00 84.00 279 PRO A N 1
ATOM 2030 C CA . PRO A 1 279 ? 4.847 3.134 1.586 1.00 84.00 279 PRO A CA 1
ATOM 2031 C C . PRO A 1 279 ? 4.082 4.202 2.396 1.00 84.00 279 PRO A C 1
ATOM 2033 O O . PRO A 1 279 ? 2.996 4.611 1.982 1.00 84.00 279 PRO A O 1
ATOM 2036 N N . PRO A 1 280 ? 4.633 4.684 3.529 1.00 74.38 280 PRO A N 1
ATOM 2037 C CA . PRO A 1 280 ? 3.937 5.614 4.425 1.00 74.38 280 PRO A CA 1
ATOM 2038 C C . PRO A 1 280 ? 3.817 7.033 3.849 1.00 74.38 280 PRO A C 1
ATOM 2040 O O . PRO A 1 280 ? 2.887 7.762 4.182 1.00 74.38 280 PRO A O 1
ATOM 2043 N N . LEU A 1 281 ? 4.755 7.428 2.985 1.00 70.12 281 LEU A N 1
ATOM 2044 C CA . LEU A 1 281 ? 4.759 8.698 2.268 1.00 70.12 281 LEU A CA 1
ATOM 2045 C C . LEU A 1 281 ? 5.534 8.521 0.962 1.00 70.12 281 LEU A C 1
ATOM 2047 O O . LEU A 1 281 ? 6.572 7.857 0.941 1.00 70.12 281 LEU A O 1
ATOM 2051 N N . VAL A 1 282 ? 5.048 9.129 -0.119 1.00 74.06 282 VAL A N 1
ATOM 2052 C CA . VAL A 1 282 ? 5.712 9.081 -1.423 1.00 74.06 282 VAL A CA 1
ATOM 2053 C C . VAL A 1 282 ? 6.071 10.495 -1.846 1.00 74.06 282 VAL A C 1
ATOM 2055 O O . VAL A 1 282 ? 5.199 11.334 -2.063 1.00 74.06 282 VAL A O 1
ATOM 2058 N N . LEU A 1 283 ? 7.375 10.759 -1.913 1.00 79.69 283 LEU A N 1
ATOM 2059 C CA . LEU A 1 283 ? 7.904 12.011 -2.438 1.00 79.69 283 LEU A CA 1
ATOM 2060 C C . LEU A 1 283 ? 7.768 12.019 -3.969 1.00 79.69 283 LEU A C 1
ATOM 2062 O O . LEU A 1 283 ? 7.836 10.958 -4.595 1.00 79.69 283 LEU A O 1
ATOM 2066 N N . PRO A 1 284 ? 7.623 13.199 -4.595 1.00 84.62 284 PRO A N 1
ATOM 2067 C CA . PRO A 1 284 ? 7.509 13.310 -6.049 1.00 84.62 284 PRO A CA 1
ATOM 2068 C C . PRO A 1 284 ? 8.762 12.828 -6.793 1.00 84.62 284 PRO A C 1
ATOM 2070 O O . PRO A 1 284 ? 8.680 12.512 -7.980 1.00 84.62 284 PRO A O 1
ATOM 2073 N N . SER A 1 285 ? 9.911 12.750 -6.121 1.00 86.62 285 SER A N 1
ATOM 2074 C CA . SER A 1 285 ? 11.123 12.112 -6.625 1.00 86.62 285 SER A CA 1
ATOM 2075 C C . SER A 1 285 ? 11.671 11.122 -5.599 1.00 86.62 285 SER A C 1
ATOM 2077 O O . SER A 1 285 ? 11.841 11.465 -4.429 1.00 86.62 285 SER A O 1
ATOM 2079 N N . LEU A 1 286 ? 11.947 9.892 -6.036 1.00 89.38 286 LEU A N 1
ATOM 2080 C CA . LEU A 1 286 ? 12.569 8.850 -5.216 1.00 89.38 286 LEU A CA 1
ATOM 2081 C C . LEU A 1 286 ? 13.675 8.154 -6.004 1.00 89.38 286 LEU A C 1
ATOM 2083 O O . LEU A 1 286 ? 13.515 7.884 -7.194 1.00 89.38 286 LEU A O 1
ATOM 2087 N N . THR A 1 287 ? 14.757 7.810 -5.313 1.00 92.00 287 THR A N 1
ATOM 2088 C CA . THR A 1 287 ? 15.852 7.010 -5.864 1.00 92.00 287 THR A CA 1
ATOM 2089 C C . THR A 1 287 ? 16.064 5.793 -4.982 1.00 92.00 287 THR A C 1
ATOM 2091 O O . THR A 1 287 ? 16.168 5.920 -3.764 1.00 92.00 287 THR A O 1
ATOM 2094 N N . PHE A 1 288 ? 16.136 4.619 -5.594 1.00 93.00 288 PHE A N 1
ATOM 2095 C CA . PHE A 1 288 ? 16.454 3.359 -4.939 1.00 93.00 288 PHE A CA 1
ATOM 2096 C C . PHE A 1 288 ? 17.760 2.808 -5.495 1.00 93.00 288 PHE A C 1
ATOM 2098 O O . PHE A 1 288 ? 17.996 2.908 -6.700 1.00 93.00 288 PHE A O 1
ATOM 2105 N N . THR A 1 289 ? 18.566 2.182 -4.645 1.00 93.56 289 THR A N 1
ATOM 2106 C CA . THR A 1 289 ? 19.688 1.337 -5.064 1.00 93.56 289 THR A CA 1
ATOM 2107 C C . THR A 1 289 ? 19.389 -0.127 -4.768 1.00 93.56 289 THR A C 1
ATOM 2109 O O . THR A 1 289 ? 18.569 -0.433 -3.895 1.00 93.56 289 THR A O 1
ATOM 2112 N N . ASP A 1 290 ? 20.031 -1.023 -5.517 1.00 92.75 290 ASP A N 1
ATOM 2113 C CA . ASP A 1 290 ? 19.933 -2.480 -5.337 1.00 92.75 290 ASP A CA 1
ATOM 2114 C C . ASP A 1 290 ? 18.480 -2.962 -5.317 1.00 92.75 290 ASP A C 1
ATOM 2116 O O . ASP A 1 290 ? 18.002 -3.618 -4.385 1.00 92.75 290 ASP A O 1
ATOM 2120 N N . VAL A 1 291 ? 17.738 -2.549 -6.344 1.00 92.94 291 VAL A N 1
ATOM 2121 C CA . VAL A 1 291 ? 16.288 -2.671 -6.359 1.00 92.94 291 VAL A CA 1
ATOM 2122 C C . VAL A 1 291 ? 15.851 -3.968 -7.029 1.00 92.94 291 VAL A C 1
ATOM 2124 O O . VAL A 1 291 ? 16.359 -4.376 -8.075 1.00 92.94 291 VAL A O 1
ATOM 2127 N N . THR A 1 292 ? 14.868 -4.615 -6.419 1.00 92.56 292 THR A N 1
ATOM 2128 C CA . THR A 1 292 ? 14.098 -5.708 -7.003 1.00 92.56 292 THR A CA 1
ATOM 2129 C C . THR A 1 292 ? 12.630 -5.319 -6.965 1.00 92.56 292 THR A C 1
ATOM 2131 O O . THR A 1 292 ? 12.057 -5.099 -5.893 1.00 92.56 292 THR A O 1
ATOM 2134 N N . VAL A 1 293 ? 12.022 -5.232 -8.142 1.00 91.25 293 VAL A N 1
ATOM 2135 C CA . VAL A 1 293 ? 10.614 -4.892 -8.321 1.00 91.25 293 VAL A CA 1
ATOM 2136 C C . VAL A 1 293 ? 9.900 -6.073 -8.955 1.00 91.25 293 VAL A C 1
ATOM 2138 O O . VAL A 1 293 ? 10.351 -6.613 -9.962 1.00 91.25 293 VAL A O 1
ATOM 2141 N N . VAL A 1 294 ? 8.779 -6.471 -8.370 1.00 89.81 294 VAL A N 1
ATOM 2142 C CA . VAL A 1 294 ? 7.875 -7.467 -8.942 1.00 89.81 294 VAL A CA 1
ATOM 2143 C C . VAL A 1 294 ? 6.630 -6.727 -9.395 1.00 89.81 294 VAL A C 1
ATOM 2145 O O . VAL A 1 294 ? 5.945 -6.120 -8.572 1.00 89.81 294 VAL A O 1
ATOM 2148 N N . ASN A 1 295 ? 6.347 -6.756 -10.690 1.00 88.12 295 ASN A N 1
ATOM 2149 C CA . ASN A 1 295 ? 5.262 -6.003 -11.305 1.00 88.12 295 ASN A CA 1
ATOM 2150 C C . ASN A 1 295 ? 4.317 -6.931 -12.060 1.00 88.12 295 ASN A C 1
ATOM 2152 O O . ASN A 1 295 ? 4.688 -8.024 -12.481 1.00 88.12 295 ASN A O 1
ATOM 2156 N N . THR A 1 296 ? 3.088 -6.466 -12.231 1.00 85.12 296 THR A N 1
ATOM 2157 C CA . THR A 1 296 ? 2.062 -7.136 -13.042 1.00 85.12 296 THR A CA 1
ATOM 2158 C C . THR A 1 296 ? 1.907 -6.442 -14.383 1.00 85.12 296 THR A C 1
ATOM 2160 O O . THR A 1 296 ? 1.818 -7.094 -15.418 1.00 85.12 296 THR A O 1
ATOM 2163 N N . GLU A 1 297 ? 1.928 -5.109 -14.377 1.00 82.00 297 GLU A N 1
ATOM 2164 C CA . GLU A 1 297 ? 1.702 -4.293 -15.562 1.00 82.00 297 GLU A CA 1
ATOM 2165 C C . GLU A 1 297 ? 2.505 -2.997 -15.507 1.00 82.00 297 GLU A C 1
ATOM 2167 O O . GLU A 1 297 ? 2.797 -2.448 -14.438 1.00 82.00 297 GLU A O 1
ATOM 2172 N N . LEU A 1 298 ? 2.838 -2.523 -16.705 1.00 81.75 298 LEU A N 1
ATOM 2173 C CA . LEU A 1 298 ? 3.384 -1.204 -16.969 1.00 81.75 298 LEU A CA 1
ATOM 2174 C C . LEU A 1 298 ? 2.539 -0.588 -18.085 1.00 81.75 298 LEU A C 1
ATOM 2176 O O . LEU A 1 298 ? 2.731 -0.898 -19.262 1.00 81.75 298 LEU A O 1
ATOM 2180 N N . ASN A 1 299 ? 1.590 0.260 -17.709 1.00 84.31 299 ASN A N 1
ATOM 2181 C CA . ASN A 1 299 ? 0.636 0.850 -18.638 1.00 84.31 299 ASN A CA 1
ATOM 2182 C C . ASN A 1 299 ? 1.110 2.237 -19.081 1.00 84.31 299 ASN A C 1
ATOM 2184 O O . ASN A 1 299 ? 1.788 2.961 -18.347 1.00 84.31 299 ASN A O 1
ATOM 2188 N N . HIS A 1 300 ? 0.753 2.604 -20.315 1.00 83.75 300 HIS A N 1
ATOM 2189 C CA . HIS A 1 300 ? 1.024 3.924 -20.903 1.00 83.75 300 HIS A CA 1
ATOM 2190 C C . HIS A 1 300 ? 2.509 4.334 -20.942 1.00 83.75 300 HIS A C 1
ATOM 2192 O O . HIS A 1 300 ? 2.823 5.520 -21.050 1.00 83.75 300 HIS A O 1
ATOM 2198 N N . ALA A 1 301 ? 3.424 3.363 -20.887 1.00 83.44 301 ALA A N 1
ATOM 2199 C CA . ALA A 1 301 ? 4.860 3.598 -20.928 1.00 83.44 301 ALA A CA 1
ATOM 2200 C C . ALA A 1 301 ? 5.460 3.274 -22.296 1.00 83.44 301 ALA A C 1
ATOM 2202 O O . ALA A 1 301 ? 5.178 2.235 -22.894 1.00 83.44 301 ALA A O 1
ATOM 2203 N N . ARG A 1 302 ? 6.382 4.123 -22.745 1.00 85.19 302 ARG A N 1
ATOM 2204 C CA . ARG A 1 302 ? 7.382 3.787 -23.756 1.00 85.19 302 ARG A CA 1
ATOM 2205 C C . ARG A 1 302 ? 8.690 3.493 -23.037 1.00 85.19 302 ARG A C 1
ATOM 2207 O O . ARG A 1 302 ? 9.286 4.405 -22.470 1.00 85.19 302 ARG A O 1
ATOM 2214 N N . LEU A 1 303 ? 9.121 2.235 -23.069 1.00 87.00 303 LEU A N 1
ATOM 2215 C CA . LEU A 1 303 ? 10.390 1.802 -22.492 1.00 87.00 303 LEU A CA 1
ATOM 2216 C C . LEU A 1 303 ? 11.478 1.770 -23.572 1.00 87.00 303 LEU A C 1
ATOM 2218 O O . LEU A 1 303 ? 11.359 1.056 -24.566 1.00 87.00 303 LEU A O 1
ATOM 2222 N N . THR A 1 304 ? 12.545 2.532 -23.354 1.00 85.44 304 THR A N 1
ATOM 2223 C CA . THR A 1 304 ? 13.747 2.551 -24.190 1.00 85.44 304 THR A CA 1
ATOM 2224 C C . THR A 1 304 ? 14.876 1.862 -23.435 1.00 85.44 304 THR A C 1
ATOM 2226 O O . THR A 1 304 ? 15.266 2.319 -22.362 1.00 85.44 304 THR A O 1
ATOM 2229 N N . ILE A 1 305 ? 15.407 0.777 -24.001 1.00 89.06 305 ILE A N 1
ATOM 2230 C CA . ILE A 1 305 ? 16.482 -0.030 -23.409 1.00 89.06 305 ILE A CA 1
ATOM 2231 C C . ILE A 1 305 ? 17.680 -0.006 -24.368 1.00 89.06 305 ILE A C 1
ATOM 2233 O O . ILE A 1 305 ? 17.620 -0.638 -25.428 1.00 89.06 305 ILE A O 1
ATOM 2237 N N . PRO A 1 306 ? 18.763 0.720 -24.048 1.00 80.75 306 PRO A N 1
ATOM 2238 C CA . PRO A 1 306 ? 19.949 0.758 -24.896 1.00 80.75 306 PRO A CA 1
ATOM 2239 C C . PRO A 1 306 ? 20.598 -0.624 -25.011 1.00 80.75 306 PRO A C 1
ATOM 2241 O O . PRO A 1 306 ? 20.851 -1.272 -23.998 1.00 80.75 306 PRO A O 1
ATOM 2244 N N . ALA A 1 307 ? 20.894 -1.054 -26.242 1.00 85.75 307 ALA A N 1
ATOM 2245 C CA . ALA A 1 307 ? 21.623 -2.295 -26.530 1.00 85.75 307 ALA A CA 1
ATOM 2246 C C . ALA A 1 307 ? 21.078 -3.535 -25.783 1.00 85.75 307 ALA A C 1
ATOM 2248 O O . ALA A 1 307 ? 21.840 -4.358 -25.275 1.00 85.75 307 ALA A O 1
ATOM 2249 N N . ALA A 1 308 ? 19.749 -3.650 -25.697 1.00 80.81 308 ALA A N 1
ATOM 2250 C CA . ALA A 1 308 ? 19.086 -4.746 -25.004 1.00 80.81 308 ALA A CA 1
ATOM 2251 C C . ALA A 1 308 ? 19.456 -6.108 -25.611 1.00 80.81 308 ALA A C 1
ATOM 2253 O O . ALA A 1 308 ? 19.328 -6.321 -26.818 1.00 80.81 308 ALA A O 1
ATOM 2254 N N . LYS A 1 309 ? 19.844 -7.057 -24.758 1.00 79.94 309 LYS A N 1
ATOM 2255 C CA . LYS A 1 309 ? 19.973 -8.472 -25.109 1.00 79.94 309 LYS A CA 1
ATOM 2256 C C . LYS A 1 309 ? 18.737 -9.221 -24.625 1.00 79.94 309 LYS A C 1
ATOM 2258 O O . LYS A 1 309 ? 18.382 -9.121 -23.452 1.00 79.94 309 LYS A O 1
ATOM 2263 N N . ILE A 1 310 ? 18.108 -9.977 -25.519 1.00 85.00 310 ILE A N 1
ATOM 2264 C CA . ILE A 1 310 ? 16.933 -10.798 -25.217 1.00 85.00 310 ILE A CA 1
ATOM 2265 C C . ILE A 1 310 ? 17.342 -12.266 -25.317 1.00 85.00 310 ILE A C 1
ATOM 2267 O O . ILE A 1 310 ? 17.879 -12.691 -26.339 1.00 85.00 310 ILE A O 1
ATOM 2271 N N . THR A 1 311 ? 17.093 -13.024 -24.255 1.00 76.56 311 THR A N 1
ATOM 2272 C CA . THR A 1 311 ? 17.302 -14.474 -24.196 1.00 76.56 311 THR A CA 1
ATOM 2273 C C . THR A 1 311 ? 15.975 -15.143 -23.861 1.00 76.56 311 THR A C 1
ATOM 2275 O O . THR A 1 311 ? 15.247 -14.652 -23.000 1.00 76.56 311 THR A O 1
ATOM 2278 N N . ILE A 1 312 ? 15.671 -16.257 -24.523 1.00 82.69 312 ILE A N 1
ATOM 2279 C CA . ILE A 1 312 ? 14.504 -17.098 -24.240 1.00 82.69 312 ILE A CA 1
ATOM 2280 C C . ILE A 1 312 ? 15.040 -18.474 -23.830 1.00 82.69 312 ILE A C 1
ATOM 2282 O O . ILE A 1 312 ? 15.903 -19.013 -24.527 1.00 82.69 312 ILE A O 1
ATOM 2286 N N . THR A 1 313 ? 14.604 -18.994 -22.683 1.00 70.31 313 THR A N 1
ATOM 2287 C CA . THR A 1 313 ? 14.996 -20.313 -22.150 1.00 70.31 313 THR A CA 1
ATOM 2288 C C . THR A 1 313 ? 13.759 -21.146 -21.855 1.00 70.31 313 THR A C 1
ATOM 2290 O O . THR A 1 313 ? 12.803 -20.598 -21.269 1.00 70.31 313 THR A O 1
#

Foldseek 3Di:
DDDDDPDPVVVVVVVVVVLPLQFLLVLLVLLLVLLCQQQPPLPPDPPDDDPPPDSPDPLNVLSNVLSVLSNVLSVCRNPPLVCLLVSLVSLLVSLVVSCVSQVPPGRPSSSVSSNVSSVSSVPRDGPDPDPPDDDDDDDPDDPDDDDDDDDDDDPPPPDPDDDDDDDDDDDDDDAFWKKKKWAQKKKFAQKDWPAWDWDAHVNRTDIWTKMKGQKIKGAFIWMWTQDPVRWIKIKTADHRDIKMKGFPIKIWTWQWKWFFKQDVVPDTHTDIAHNVRHDPDDDNIIMGGRIMIITTDTPGIDIGGPPMDMDID

Radius of gyration: 30.89 Å; Cα contacts (8 Å, |Δi|>4): 552; chains: 1; bounding box: 75×56×86 Å

Secondary structure (DSSP, 8-state):
-------HHHHHHHHHHHHHHTTTHHHHHHHHHHHHHHHSTTTS----SS--S-TTSHHHHHHHHHHHHHHHHHHHHHH-GGGHHHHHHHHHHHHHHHHHHHTTSS-HHHHHHHHHHHHHHHH-------------------------------------S-----------------EEEEEEEEEEES-EEEEEEEEEETTEEEEEEEEEEEEEEEET-EEEEE-TTSPEEEEEPPTTPEEEEEEEEEEEEEEEEEEEEEETTTEEEEEEEBTTB--S---SEEEEEEEEEEEEEEES-EEE-TT-EEEE-

Organism: NCBI:txid546365

Sequence (313 aa):
MIARAPGRIRAGWRAFRGWRRHRPFGAGMFLLPASVVIGLPPYASFRLGDLVLSLRTLGGVSALLIGALLLICAVSLWFRPQYRVAAGVTALLVSLAALVTSNLGGFLVGTVLGLIGGALALAWAPPATGERDRDREDGPGSAQTRAAGITILLVLALAVGSAVASSAGTTAAPAGRVWVLTASVLQLTGLRYHGVSTTRVGGVPVEVLRFTASRIDITSLVQTSELVDGHLGRITAPPGSVSTATGHPVELLTLRLKGTLSVLGLIGLPVDFTPDRPPPLVLPSLTFTDVTVVNTELNHARLTIPAAKITIT

Mean predicted aligned error: 19.75 Å

InterPro domains:
  IPR046096 Protein of unknown function DUF6114 [PF19609] (16-125)

pLDDT: mean 72.21, std 18.83, range [26.75, 95.88]

Nearest PDB structures (foldseek):
  9auc-assembly1_R  TM=2.500E-01  e=9.448E+00  Homo sapiens

Solvent-accessible surface area (backbone atoms only — not comparable to full-atom values): 17635 Å² total; per-residue (Å²): 138,85,84,77,74,82,56,66,65,67,53,52,54,49,52,49,54,52,55,50,68,77,35,38,44,69,13,24,64,31,15,42,57,12,14,48,51,41,29,38,58,79,72,52,80,76,84,65,95,82,78,87,81,68,98,84,46,75,68,52,58,51,32,34,52,51,13,51,53,29,36,51,36,17,52,41,26,71,78,43,59,88,48,26,57,65,38,10,52,48,32,33,52,51,24,54,50,48,53,70,75,40,72,88,61,86,36,66,70,16,35,52,29,16,38,52,11,12,51,38,23,58,70,54,70,80,77,80,83,76,80,92,77,75,96,78,84,90,80,97,81,83,83,78,85,78,85,88,85,89,78,82,90,86,74,82,79,78,74,90,76,82,90,84,90,87,84,86,88,74,99,66,78,94,54,32,60,63,31,40,36,38,25,55,31,42,39,37,33,60,32,43,74,75,50,70,43,78,48,43,42,83,80,43,80,40,67,18,33,33,36,34,23,45,33,36,42,28,25,28,36,35,38,41,33,69,46,96,85,74,35,42,36,34,42,35,35,48,82,80,38,66,26,40,34,39,33,91,54,20,34,40,35,29,47,32,46,33,26,29,39,37,53,93,82,77,44,76,43,81,46,69,32,29,58,96,44,60,77,93,73,75,58,46,61,46,37,29,34,64,29,42,34,35,29,37,50,72,42,66,51,53,76,48,61,61,82,58,44,78,47,78,90